Protein AF-A0A6A5WG82-F1 (afdb_monomer)

Sequence (315 aa):
MFSVFLFSATILLANRASGLAIPRNELNVQKPLLPLPLSQTPIIEPAPSQSSAASTSSTPISSKDDRSTFQIVPAPDYTAYLTSTDLEHKSLLRVQLLQEMSKDWLYSTLEGEPVAEITYAEKMCKHHQTAGTIKLGTPFAEIDSLASENKGGEMMFFDTARPGMDMEVAGVEIDGKMEGQTEETRLTARLDLTNPYTVLPTEAFERLLLATHAEEISTGVDSESEHVVDCSRMKMYPQVAVRFDGEKELVLEPKQYVLEVKNTAGWNGMDGKCVLAVKGMEDGHKQGDVVVGWAGLRGRKVVLDWRKGRTGIQA

Organism: NCBI:txid1392246

InterPro domains:
  IPR021109 Aspartic peptidase domain superfamily [G3DSA:2.40.70.10] (128-315)
  IPR021109 Aspartic peptidase domain superfamily [SSF50630] (170-313)
  IPR033121 Peptidase family A1 domain [PF00026] (153-313)

Solvent-accessible surface area (backbone atoms only — not comparable to full-atom values): 19648 Å² total; per-residue (Å²): 136,90,87,84,88,85,83,88,84,81,88,82,90,78,91,77,91,76,89,76,86,78,84,84,76,80,85,81,85,80,77,92,80,79,87,80,81,85,81,81,81,83,84,82,80,86,81,84,89,83,91,84,88,80,89,82,90,84,82,87,82,90,70,95,69,92,70,80,74,79,73,85,70,85,77,86,60,50,28,43,35,40,38,38,45,63,85,77,90,83,67,58,85,62,58,64,61,59,70,69,54,68,81,81,73,80,88,81,81,86,85,90,63,50,79,39,75,49,73,47,72,46,75,80,48,104,87,44,73,24,42,32,40,39,34,32,43,54,52,65,71,58,58,57,43,47,59,69,40,81,87,81,43,52,39,49,72,41,80,13,98,45,46,45,35,71,35,57,34,56,28,36,32,48,76,92,42,75,40,57,55,52,102,86,44,75,32,28,29,30,58,32,85,72,34,62,38,21,32,33,55,49,71,47,32,54,50,48,39,64,70,50,62,44,44,80,39,76,70,81,52,95,82,45,67,46,39,36,38,63,67,91,48,45,90,73,38,57,49,42,30,43,30,29,68,88,89,41,60,49,73,34,47,33,82,42,35,44,44,70,38,70,84,54,89,83,51,88,88,44,60,78,36,18,33,50,32,56,39,53,59,58,101,80,60,71,88,44,58,32,33,43,7,41,21,64,44,54,71,28,50,36,35,31,31,50,66,79,23,20,25,31,39,41,84

Radius of gyration: 30.04 Å; Cα contacts (8 Å, |Δi|>4): 479; chains: 1; bounding box: 81×94×91 Å

Mean predicted aligned error: 16.19 Å

Nearest PDB structures (foldseek):
  1wkr-assembly1_A  TM=7.519E-01  e=3.795E-07  Irpex lacteus
  4za1-assembly1_A  TM=4.189E-01  e=4.529E-02  Streptomyces actuosus
  3bde-assembly1_A  TM=3.983E-01  e=1.198E+00  Mesorhizobium japonicum MAFF 303099
  3fmb-assembly1_B  TM=4.291E-01  e=6.520E+00  Bacteroides fragilis NCTC 9343
  1q53-assembly1_B  TM=2.668E-01  e=4.150E+00  Arabidopsis thaliana

pLDDT: mean 70.53, std 24.07, range [20.0, 97.94]

Secondary structure (DSSP, 8-state):
--------------------PPP--------PPPPPPPPPPPP-PPPP------------------------PPPP--EEEEEEE---SS-GGGTHHHHHTTTTS-----SSS-SEEEEEEEEEETTEEEEEEEEES--HHHHHHHTT--SSS-EEEEE-SSTTS-EEEEEEEETTEEEE--TT--EEEEE-TT-SSEEE-HHHHHHHHHHHTPEEEE-SSTT-EEEEE-GGGGGGSPPEEEEETTTEEEEE-HHHHEEE----TT-TTTTT-EEE-EEE--BTBPTTEEEE-HHHHTT-EEEEETTTTEEEEE-

Structure (mmCIF, N/CA/C/O backbone):
data_AF-A0A6A5WG82-F1
#
_entry.id   AF-A0A6A5WG82-F1
#
loop_
_atom_site.group_PDB
_atom_site.id
_atom_site.type_symbol
_atom_site.label_atom_id
_atom_site.label_alt_id
_atom_site.label_comp_id
_atom_site.label_asym_id
_atom_site.label_entity_id
_atom_site.label_seq_id
_atom_site.pdbx_PDB_ins_code
_atom_site.Cartn_x
_atom_site.Cartn_y
_atom_site.Cartn_z
_atom_site.occupancy
_atom_site.B_iso_or_equiv
_atom_site.auth_seq_id
_atom_site.auth_comp_id
_atom_site.auth_asym_id
_atom_site.auth_atom_id
_atom_site.pdbx_PDB_model_num
ATOM 1 N N . MET A 1 1 ? -6.143 -53.846 -38.542 1.00 40.66 1 MET A N 1
ATOM 2 C CA . MET A 1 1 ? -5.114 -53.739 -39.599 1.00 40.66 1 MET A CA 1
ATOM 3 C C . MET A 1 1 ? -4.395 -52.414 -39.420 1.00 40.66 1 MET A C 1
ATOM 5 O O . MET A 1 1 ? -5.046 -51.430 -39.108 1.00 40.66 1 MET A O 1
ATOM 9 N N . PHE A 1 2 ? -3.068 -52.475 -39.498 1.00 33.62 2 PHE A N 1
ATOM 10 C CA . PHE A 1 2 ? -2.049 -51.476 -39.167 1.00 33.62 2 PHE A CA 1
ATOM 11 C C . PHE A 1 2 ? -2.259 -50.074 -39.763 1.00 33.62 2 PHE A C 1
ATOM 13 O O . PHE A 1 2 ? -2.615 -49.961 -40.929 1.00 33.62 2 PHE A O 1
ATOM 20 N N . SER A 1 3 ? -1.875 -49.031 -39.018 1.00 37.62 3 SER A N 1
ATOM 21 C CA . SER A 1 3 ? -0.702 -48.238 -39.416 1.00 37.62 3 SER A CA 1
ATOM 22 C C . SER A 1 3 ? -0.194 -47.346 -38.283 1.00 37.62 3 SER A C 1
ATOM 24 O O . SER A 1 3 ? -0.923 -46.543 -37.709 1.00 37.62 3 SER A O 1
ATOM 26 N N . VAL A 1 4 ? 1.083 -47.544 -37.976 1.00 38.59 4 VAL A N 1
ATOM 27 C CA . VAL A 1 4 ? 1.919 -46.834 -37.009 1.00 38.59 4 VAL A CA 1
ATOM 28 C C . VAL A 1 4 ? 2.774 -45.863 -37.820 1.00 38.59 4 VAL A C 1
ATOM 30 O O . VAL A 1 4 ? 3.403 -46.296 -38.781 1.00 38.59 4 VAL A O 1
ATOM 33 N N . PHE A 1 5 ? 2.843 -44.588 -37.435 1.00 46.50 5 PHE A N 1
ATOM 34 C CA . PHE A 1 5 ? 3.867 -43.671 -37.942 1.00 46.50 5 PHE A CA 1
ATOM 35 C C . PHE A 1 5 ? 4.820 -43.290 -36.808 1.00 46.50 5 PHE A C 1
ATOM 37 O O . PHE A 1 5 ? 4.516 -42.458 -35.959 1.00 46.50 5 PHE A O 1
ATOM 44 N N . LEU A 1 6 ? 5.977 -43.954 -36.815 1.00 42.03 6 LEU A N 1
ATOM 45 C CA . LEU A 1 6 ? 7.216 -43.515 -36.185 1.00 42.03 6 LEU A CA 1
ATOM 46 C C . LEU A 1 6 ? 7.903 -42.521 -37.128 1.00 42.03 6 LEU A C 1
ATOM 48 O O . LEU A 1 6 ? 8.132 -42.852 -38.289 1.00 42.03 6 LEU A O 1
ATOM 52 N N . PHE A 1 7 ? 8.310 -41.360 -36.619 1.00 40.28 7 PHE A N 1
ATOM 53 C CA . PHE A 1 7 ? 9.391 -40.581 -37.220 1.00 40.28 7 PHE A CA 1
ATOM 54 C C . PHE A 1 7 ? 10.434 -40.264 -36.149 1.00 40.28 7 PHE A C 1
ATOM 56 O O . PHE A 1 7 ? 10.240 -39.409 -35.289 1.00 40.28 7 PHE A O 1
ATOM 63 N N . SER A 1 8 ? 11.543 -40.998 -36.227 1.00 35.12 8 SER A N 1
ATOM 64 C CA . SER A 1 8 ? 12.841 -40.617 -35.680 1.00 35.12 8 SER A CA 1
ATOM 65 C C . SER A 1 8 ? 13.460 -39.541 -36.570 1.00 35.12 8 SER A C 1
ATOM 67 O O . SER A 1 8 ? 13.471 -39.699 -37.791 1.00 35.12 8 SER A O 1
ATOM 69 N N . ALA A 1 9 ? 14.056 -38.507 -35.980 1.00 36.78 9 ALA A N 1
ATOM 70 C CA . ALA A 1 9 ? 15.062 -37.698 -36.660 1.00 36.78 9 ALA A CA 1
ATOM 71 C C . ALA A 1 9 ? 16.180 -37.316 -35.685 1.00 36.78 9 ALA A C 1
ATOM 73 O O . ALA A 1 9 ? 15.959 -36.761 -34.611 1.00 36.78 9 ALA A O 1
ATOM 74 N N . THR A 1 10 ? 17.381 -37.692 -36.100 1.00 42.69 10 THR A N 1
ATOM 75 C CA . THR A 1 10 ? 18.657 -37.651 -35.397 1.00 42.69 10 THR A CA 1
ATOM 76 C C . THR A 1 10 ? 19.362 -36.306 -35.606 1.00 42.69 10 THR A C 1
ATOM 78 O O . THR A 1 10 ? 19.408 -35.798 -36.720 1.00 42.69 10 THR A O 1
ATOM 81 N N . ILE A 1 11 ? 19.916 -35.780 -34.508 1.00 38.84 11 ILE A N 1
ATOM 82 C CA . ILE A 1 11 ? 21.151 -34.988 -34.313 1.00 38.84 11 ILE A CA 1
ATOM 83 C C . ILE A 1 11 ? 21.828 -34.399 -35.571 1.00 38.84 11 ILE A C 1
ATOM 85 O O . ILE A 1 11 ? 22.343 -35.132 -36.414 1.00 38.84 11 ILE A O 1
ATOM 89 N N . LEU A 1 12 ? 22.038 -33.074 -35.560 1.00 38.81 12 LEU A N 1
ATOM 90 C CA . LEU A 1 12 ? 23.206 -32.449 -36.190 1.00 38.81 12 LEU A CA 1
ATOM 91 C C . LEU A 1 12 ? 23.823 -31.393 -35.257 1.00 38.81 12 LEU A C 1
ATOM 93 O O . LEU A 1 12 ? 23.251 -30.336 -35.004 1.00 38.81 12 LEU A O 1
ATOM 97 N N . LEU A 1 13 ? 25.003 -31.729 -34.732 1.00 37.62 13 LEU A N 1
ATOM 98 C CA . LEU A 1 13 ? 25.934 -30.836 -34.047 1.00 37.62 13 LEU A CA 1
ATOM 99 C C . LEU A 1 13 ? 26.618 -29.941 -35.087 1.00 37.62 13 LEU A C 1
ATOM 101 O O . LEU A 1 13 ? 27.234 -30.448 -36.022 1.00 37.62 13 LEU A O 1
ATOM 105 N N . ALA A 1 14 ? 26.580 -28.625 -34.887 1.00 43.41 14 ALA A N 1
ATOM 106 C CA . ALA A 1 14 ? 27.445 -27.687 -35.591 1.00 43.41 14 ALA A CA 1
ATOM 107 C C . ALA A 1 14 ? 28.164 -26.796 -34.572 1.00 43.41 14 ALA A C 1
ATOM 109 O O . ALA A 1 14 ? 27.616 -25.830 -34.048 1.00 43.41 14 ALA A O 1
ATOM 110 N N . ASN A 1 15 ? 29.421 -27.157 -34.309 1.00 36.41 15 ASN A N 1
ATOM 111 C CA . ASN A 1 15 ? 30.423 -26.300 -33.693 1.00 36.41 15 ASN A CA 1
ATOM 112 C C . ASN A 1 15 ? 30.656 -25.069 -34.576 1.00 36.41 15 ASN A C 1
ATOM 114 O O . ASN A 1 15 ? 31.057 -25.206 -35.732 1.00 36.41 15 ASN A O 1
ATOM 118 N N . ARG A 1 16 ? 30.522 -23.868 -34.012 1.00 43.03 16 ARG A N 1
ATOM 119 C CA . ARG A 1 16 ? 31.246 -22.695 -34.508 1.00 43.03 16 ARG A CA 1
ATOM 120 C C . ARG A 1 16 ? 31.805 -21.900 -33.342 1.00 43.03 16 ARG A C 1
ATOM 122 O O . ARG A 1 16 ? 31.110 -21.148 -32.670 1.00 43.03 16 ARG A O 1
ATOM 129 N N . ALA A 1 17 ? 33.098 -22.117 -33.140 1.00 40.25 17 ALA A N 1
ATOM 130 C CA . ALA A 1 17 ? 33.980 -21.234 -32.416 1.00 40.25 17 ALA A CA 1
ATOM 131 C C . ALA A 1 17 ? 34.095 -19.906 -33.176 1.00 40.25 17 ALA A C 1
ATOM 133 O O . ALA A 1 17 ? 34.501 -19.892 -34.336 1.00 40.25 17 ALA A O 1
ATOM 134 N N . SER A 1 18 ? 33.785 -18.810 -32.493 1.00 47.69 18 SER A N 1
ATOM 135 C CA . SER A 1 18 ? 34.289 -17.483 -32.828 1.00 47.69 18 SER A CA 1
ATOM 136 C C . SER A 1 18 ? 34.777 -16.867 -31.531 1.00 47.69 18 SER A C 1
ATOM 138 O O . SER A 1 18 ? 33.990 -16.490 -30.666 1.00 47.69 18 SER A O 1
ATOM 140 N N . GLY A 1 19 ? 36.100 -16.852 -31.384 1.00 40.00 19 GLY A N 1
ATOM 141 C CA . GLY A 1 19 ? 36.776 -16.135 -30.320 1.00 40.00 19 GLY A CA 1
ATOM 142 C C . GLY A 1 19 ? 36.593 -14.635 -30.506 1.00 40.00 19 GLY A C 1
ATOM 143 O O . GLY A 1 19 ? 36.799 -14.104 -31.596 1.00 40.00 19 GLY A O 1
ATOM 144 N N . LEU A 1 20 ? 36.243 -13.961 -29.419 1.00 44.91 20 LEU A N 1
ATOM 145 C CA . LEU A 1 20 ? 36.402 -12.525 -29.277 1.00 44.91 20 LEU A CA 1
ATOM 146 C C . LEU A 1 20 ? 37.160 -12.288 -27.977 1.00 44.91 20 LEU A C 1
ATOM 148 O O . LEU A 1 20 ? 36.769 -12.732 -26.900 1.00 44.91 20 LEU A O 1
ATOM 152 N N . ALA A 1 21 ? 38.332 -11.693 -28.161 1.00 41.94 21 ALA A N 1
ATOM 153 C CA . ALA A 1 21 ? 39.343 -11.454 -27.158 1.00 41.94 21 ALA A CA 1
ATOM 154 C C . ALA A 1 21 ? 38.832 -10.497 -26.076 1.00 41.94 21 ALA A C 1
ATOM 156 O O . ALA A 1 21 ? 38.358 -9.402 -26.370 1.00 41.94 21 ALA A O 1
ATOM 157 N N . ILE A 1 22 ? 38.988 -10.918 -24.824 1.00 44.62 22 ILE A N 1
ATOM 158 C CA . ILE A 1 22 ? 38.825 -10.086 -23.634 1.00 44.62 22 ILE A CA 1
ATOM 159 C C . ILE A 1 22 ? 40.184 -9.420 -23.371 1.00 44.62 22 ILE A C 1
ATOM 161 O O . ILE A 1 22 ? 41.162 -10.143 -23.148 1.00 44.62 22 ILE A O 1
ATOM 165 N N . PRO A 1 23 ? 40.302 -8.081 -23.390 1.00 55.78 23 PRO A N 1
ATOM 166 C CA . PRO A 1 23 ? 41.516 -7.429 -22.926 1.00 55.78 23 PRO A CA 1
ATOM 167 C C . PRO A 1 23 ? 41.650 -7.609 -21.407 1.00 55.78 23 PRO A C 1
ATOM 169 O O . PRO A 1 23 ? 40.822 -7.153 -20.621 1.00 55.78 23 PRO A O 1
ATOM 172 N N . ARG A 1 24 ? 42.721 -8.309 -21.014 1.00 39.91 24 ARG A N 1
ATOM 173 C CA . ARG A 1 24 ? 43.259 -8.356 -19.652 1.00 39.91 24 ARG A CA 1
ATOM 174 C C . ARG A 1 24 ? 43.679 -6.943 -19.247 1.00 39.91 24 ARG A C 1
ATOM 176 O O . ARG A 1 24 ? 44.671 -6.453 -19.773 1.00 39.91 24 ARG A O 1
ATOM 183 N N . ASN A 1 25 ? 42.971 -6.333 -18.300 1.00 42.25 25 ASN A N 1
ATOM 184 C CA . ASN A 1 25 ? 43.545 -5.260 -17.497 1.00 42.25 25 ASN A CA 1
ATOM 185 C C . ASN A 1 25 ? 44.136 -5.861 -16.225 1.00 42.25 25 ASN A C 1
ATOM 187 O O . ASN A 1 25 ? 43.519 -6.679 -15.542 1.00 42.25 25 ASN A O 1
ATOM 191 N N . GLU A 1 26 ? 45.390 -5.497 -16.000 1.00 44.88 26 GLU A N 1
ATOM 192 C CA . GLU A 1 26 ? 46.275 -6.020 -14.978 1.00 44.88 26 GLU A CA 1
ATOM 193 C C . GLU A 1 26 ? 45.760 -5.718 -13.568 1.00 44.88 26 GLU A C 1
ATOM 195 O O . GLU A 1 26 ? 45.415 -4.586 -13.229 1.00 44.88 26 GLU A O 1
ATOM 200 N N . LEU A 1 27 ? 45.768 -6.758 -12.730 1.00 39.41 27 LEU A N 1
ATOM 201 C CA . LEU A 1 27 ? 45.741 -6.622 -11.283 1.00 39.41 27 LEU A CA 1
ATOM 202 C C . LEU A 1 27 ? 46.997 -5.867 -10.842 1.00 39.41 27 LEU A C 1
ATOM 204 O O . LEU A 1 27 ? 48.099 -6.414 -10.896 1.00 39.41 27 LEU A O 1
ATOM 208 N N . ASN A 1 28 ? 46.822 -4.653 -10.329 1.00 43.88 28 ASN A N 1
ATOM 209 C CA . ASN A 1 28 ? 47.856 -3.998 -9.546 1.00 43.88 28 ASN A CA 1
ATOM 210 C C . ASN A 1 28 ? 47.650 -4.360 -8.070 1.00 43.88 28 ASN A C 1
ATOM 212 O O . ASN A 1 28 ? 46.791 -3.820 -7.376 1.00 43.88 28 ASN A O 1
ATOM 216 N N . VAL A 1 29 ? 48.420 -5.348 -7.619 1.00 42.56 29 VAL A N 1
ATO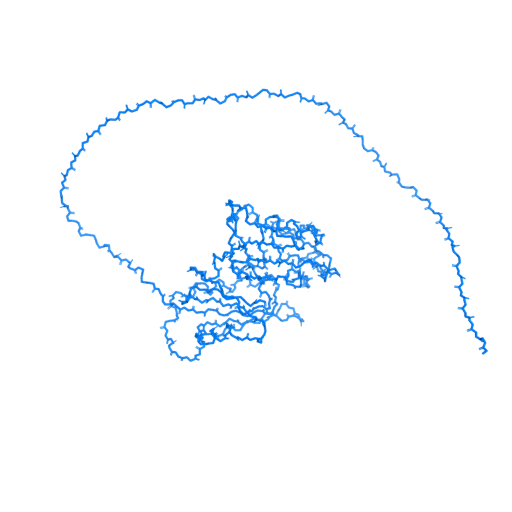M 217 C CA . VAL A 1 29 ? 48.515 -5.778 -6.224 1.00 42.56 29 VAL A CA 1
ATOM 218 C C . VAL A 1 29 ? 49.360 -4.749 -5.470 1.00 42.56 29 VAL A C 1
ATOM 220 O O . VAL A 1 29 ? 50.589 -4.796 -5.513 1.00 42.56 29 VAL A O 1
ATOM 223 N N . GLN A 1 30 ? 48.719 -3.826 -4.750 1.00 48.34 30 GLN A N 1
ATOM 224 C CA . GLN A 1 30 ? 49.386 -3.004 -3.737 1.00 48.34 30 GLN A CA 1
ATOM 225 C C . GLN A 1 30 ? 49.068 -3.512 -2.326 1.00 48.34 30 GLN A C 1
ATOM 227 O O . GLN A 1 30 ? 48.000 -3.298 -1.771 1.00 48.34 30 GLN A O 1
ATOM 232 N N . LYS A 1 31 ? 50.059 -4.246 -1.811 1.00 51.56 31 LYS A N 1
ATOM 233 C CA . LYS A 1 31 ? 50.616 -4.295 -0.448 1.00 51.56 31 LYS A CA 1
ATOM 234 C C . LYS A 1 31 ? 49.702 -3.913 0.747 1.00 51.56 31 LYS A C 1
ATOM 236 O O . LYS A 1 31 ? 49.267 -2.769 0.836 1.00 51.56 31 LYS A O 1
ATOM 241 N N . PRO A 1 32 ? 49.552 -4.799 1.754 1.00 46.09 32 PRO A N 1
ATOM 242 C CA . PRO A 1 32 ? 48.857 -4.478 2.998 1.00 46.09 32 PRO A CA 1
ATOM 243 C C . PRO A 1 32 ? 49.692 -3.517 3.859 1.00 46.09 32 PRO A C 1
ATOM 245 O O . PRO A 1 32 ? 50.848 -3.802 4.186 1.00 46.09 32 PRO A O 1
ATOM 248 N N . LEU A 1 33 ? 49.102 -2.379 4.229 1.00 56.00 33 LEU A N 1
ATOM 249 C CA . LEU A 1 33 ? 49.610 -1.507 5.285 1.00 56.00 33 LEU A CA 1
ATOM 250 C C . LEU A 1 33 ? 49.021 -1.948 6.630 1.00 56.00 33 LEU A C 1
ATOM 252 O O . LEU A 1 33 ? 47.823 -2.179 6.767 1.00 56.00 33 LEU A O 1
ATOM 256 N N . LEU A 1 34 ? 49.928 -2.102 7.590 1.00 58.12 34 LEU A N 1
ATOM 257 C CA . LEU A 1 34 ? 49.710 -2.469 8.986 1.00 58.12 34 LEU A CA 1
ATOM 258 C C . LEU A 1 34 ? 48.795 -1.473 9.729 1.00 58.12 34 LEU A C 1
ATOM 260 O O . LEU A 1 34 ? 48.721 -0.305 9.340 1.00 58.12 34 LEU A O 1
ATOM 264 N N . PRO A 1 35 ? 48.143 -1.910 10.823 1.00 57.47 35 PRO A N 1
ATOM 265 C CA . PRO A 1 35 ? 47.221 -1.083 11.592 1.00 57.47 35 PRO A CA 1
ATOM 266 C C . PRO A 1 35 ? 47.956 0.031 12.349 1.00 57.47 35 PRO A C 1
ATOM 268 O O . PRO A 1 35 ? 48.946 -0.211 13.041 1.00 57.47 35 PRO A O 1
ATOM 271 N N . LEU A 1 36 ? 47.438 1.256 12.232 1.00 50.88 36 LEU A N 1
ATOM 272 C CA . LEU A 1 36 ? 47.822 2.384 13.077 1.00 50.88 36 LEU A CA 1
ATOM 273 C C . LEU A 1 36 ? 47.149 2.270 14.460 1.00 50.88 36 LEU A C 1
ATOM 275 O O . LEU A 1 36 ? 46.019 1.787 14.553 1.00 50.88 36 LEU A O 1
ATOM 279 N N . PRO A 1 37 ? 47.834 2.695 15.535 1.00 55.41 37 PRO A N 1
ATOM 280 C CA . PRO A 1 37 ? 47.376 2.519 16.906 1.00 55.41 37 PRO A CA 1
ATOM 281 C C . PRO A 1 37 ? 46.223 3.458 17.280 1.00 55.41 37 PRO A C 1
ATOM 283 O O . PRO A 1 37 ? 46.171 4.620 16.878 1.00 55.41 37 PRO A O 1
ATOM 286 N N . LEU A 1 38 ? 45.332 2.919 18.114 1.00 43.16 38 LEU A N 1
ATOM 287 C CA . LEU A 1 38 ? 44.232 3.592 18.800 1.00 43.16 38 LEU A CA 1
ATOM 288 C C . LEU A 1 38 ? 44.732 4.831 19.560 1.00 43.16 38 LEU A C 1
ATOM 290 O O . LEU A 1 38 ? 45.521 4.716 20.499 1.00 43.16 38 LEU A O 1
ATOM 294 N N . SER A 1 39 ? 44.240 6.007 19.167 1.00 49.69 39 SER A N 1
ATOM 295 C CA . SER A 1 39 ? 44.369 7.229 19.961 1.00 49.69 39 SER A CA 1
ATOM 296 C C . SER A 1 39 ? 43.362 7.185 21.107 1.00 49.69 39 SER A C 1
ATOM 298 O O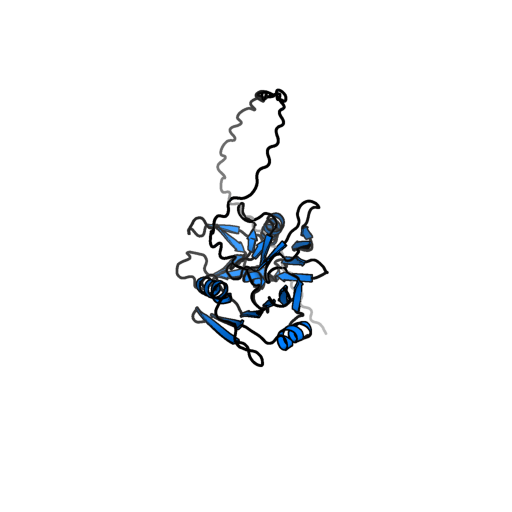 . SER A 1 39 ? 42.165 6.985 20.901 1.00 49.69 39 SER A O 1
ATOM 300 N N . GLN A 1 40 ? 43.882 7.330 22.318 1.00 53.09 40 GLN A N 1
ATOM 301 C CA . GLN A 1 40 ? 43.159 7.269 23.578 1.00 53.09 40 GLN A CA 1
ATOM 302 C C . GLN A 1 40 ? 42.304 8.529 23.769 1.00 53.09 40 GLN A C 1
ATOM 304 O O . GLN A 1 40 ? 42.794 9.653 23.674 1.00 53.09 40 GLN A O 1
ATOM 309 N N . THR A 1 41 ? 41.025 8.336 24.082 1.00 52.16 41 THR A N 1
ATOM 310 C CA . THR A 1 41 ? 40.135 9.361 24.642 1.00 52.16 41 THR A CA 1
ATOM 311 C C . THR A 1 41 ? 40.610 9.773 26.038 1.00 52.16 41 THR A C 1
ATOM 313 O O . THR A 1 41 ? 40.791 8.892 26.883 1.00 52.16 41 THR A O 1
ATOM 316 N N . PRO A 1 42 ? 40.759 11.074 26.343 1.00 53.78 42 PRO A N 1
ATOM 317 C CA . PRO A 1 42 ? 40.925 11.509 27.718 1.00 53.78 42 PRO A CA 1
ATOM 318 C C . PRO A 1 42 ? 39.599 11.389 28.478 1.00 53.78 42 PRO A C 1
ATOM 320 O O . PRO A 1 42 ? 38.573 11.957 28.106 1.00 53.78 42 PRO A O 1
ATOM 323 N N . ILE A 1 43 ? 39.672 10.625 29.562 1.00 45.34 43 ILE A N 1
ATOM 324 C CA . ILE A 1 43 ? 38.695 10.525 30.641 1.00 45.34 43 ILE A CA 1
ATOM 325 C C . ILE A 1 43 ? 38.624 11.897 31.324 1.00 45.34 43 ILE A C 1
ATOM 327 O O . ILE A 1 43 ? 39.619 12.359 31.878 1.00 45.34 43 ILE A O 1
ATOM 331 N N . ILE A 1 44 ? 37.462 12.551 31.278 1.00 55.31 44 ILE A N 1
ATOM 332 C CA . ILE A 1 44 ? 37.154 13.693 32.145 1.00 55.31 44 ILE A CA 1
ATOM 333 C C . ILE A 1 44 ? 36.363 13.146 33.329 1.00 55.31 44 ILE A C 1
ATOM 335 O O . ILE A 1 44 ? 35.211 12.733 33.206 1.00 55.31 44 ILE A O 1
ATOM 339 N N . GLU A 1 45 ? 37.039 13.109 34.468 1.00 44.84 45 GLU A N 1
ATOM 340 C CA . GLU A 1 45 ? 36.499 12.800 35.785 1.00 44.84 45 GLU A CA 1
ATOM 341 C C . GLU A 1 45 ? 35.709 14.017 36.318 1.00 44.84 45 GLU A C 1
ATOM 343 O O . GLU A 1 45 ? 36.168 15.155 36.167 1.00 44.84 45 GLU A O 1
ATOM 348 N N . PRO A 1 46 ? 34.521 13.833 36.922 1.00 52.56 46 PRO A N 1
ATOM 349 C CA . PRO A 1 46 ? 33.741 14.934 37.476 1.00 52.56 46 PRO A CA 1
ATOM 350 C C . PRO A 1 46 ? 34.223 15.304 38.887 1.00 52.56 46 PRO A C 1
ATOM 352 O O . PRO A 1 46 ? 34.320 14.456 39.772 1.00 52.56 46 PRO A O 1
ATOM 355 N N . ALA A 1 47 ? 34.472 16.595 39.115 1.00 47.38 47 ALA A N 1
ATOM 356 C CA . ALA A 1 47 ? 34.740 17.149 40.443 1.00 47.38 47 ALA A CA 1
ATOM 357 C C . ALA A 1 47 ? 33.433 17.501 41.201 1.00 47.38 47 ALA A C 1
ATOM 359 O O . ALA A 1 47 ? 32.391 17.704 40.571 1.00 47.38 47 ALA A O 1
ATOM 360 N N . PRO A 1 48 ? 33.465 17.569 42.549 1.00 51.41 48 PRO A N 1
ATOM 361 C CA . PRO A 1 48 ? 32.297 17.330 43.392 1.00 51.41 48 PRO A CA 1
ATOM 362 C C . PRO A 1 48 ? 31.558 18.590 43.890 1.00 51.41 48 PRO A C 1
ATOM 364 O O . PRO A 1 48 ? 32.135 19.654 44.094 1.00 51.41 48 PRO A O 1
ATOM 367 N N . SER A 1 49 ? 30.260 18.381 44.138 1.00 43.88 49 SER A N 1
ATOM 368 C CA . SER A 1 49 ? 29.346 18.971 45.138 1.00 43.88 49 SER A CA 1
ATOM 369 C C . SER A 1 49 ? 29.710 20.270 45.885 1.00 43.88 49 SER A C 1
ATOM 371 O O . SER A 1 49 ? 30.623 20.262 46.707 1.00 43.88 49 SER A O 1
ATOM 373 N N . GLN A 1 50 ? 28.821 21.275 45.803 1.00 42.62 50 GLN A N 1
ATOM 374 C CA . GLN A 1 50 ? 28.393 22.158 46.914 1.00 42.62 50 GLN A CA 1
ATOM 375 C C . GLN A 1 50 ? 26.910 22.537 46.670 1.00 42.62 50 GLN A C 1
ATOM 377 O O . GLN A 1 50 ? 26.576 23.030 45.602 1.00 42.62 50 GLN A O 1
ATOM 382 N N . SER A 1 51 ? 25.931 22.100 47.474 1.00 40.16 51 SER A N 1
ATOM 383 C CA . SER A 1 51 ? 25.516 22.648 48.779 1.00 40.16 51 SER A CA 1
ATOM 384 C C . SER A 1 51 ? 25.125 24.133 48.744 1.00 40.16 51 SER A C 1
ATOM 386 O O . SER A 1 51 ? 25.989 24.999 48.839 1.00 40.16 51 SER A O 1
ATOM 388 N N . SER A 1 52 ? 23.823 24.435 48.756 1.00 41.38 52 SER A N 1
ATOM 389 C CA . SER A 1 52 ? 23.227 25.330 49.766 1.00 41.38 52 SER A CA 1
ATOM 390 C C . SER A 1 52 ? 21.705 25.409 49.631 1.00 41.38 52 SER A C 1
ATOM 392 O O . SER A 1 52 ? 21.138 25.546 48.551 1.00 41.38 52 SER A O 1
ATOM 394 N N . ALA A 1 53 ? 21.057 25.286 50.784 1.00 40.19 53 ALA A N 1
ATOM 395 C CA . ALA A 1 53 ? 19.653 25.559 51.014 1.00 40.19 53 ALA A CA 1
ATOM 396 C C . ALA A 1 53 ? 19.390 27.072 51.051 1.00 40.19 53 ALA A C 1
ATOM 398 O O . ALA A 1 53 ? 20.227 27.809 51.563 1.00 40.19 53 ALA A O 1
ATOM 399 N N . ALA A 1 54 ? 18.201 27.507 50.628 1.00 40.19 54 ALA A N 1
ATOM 400 C CA . ALA A 1 54 ? 17.397 28.486 51.365 1.00 40.19 54 ALA A CA 1
ATOM 401 C C . ALA A 1 54 ? 16.020 28.670 50.712 1.00 40.19 54 ALA A C 1
ATOM 403 O O . ALA A 1 54 ? 15.868 29.152 49.595 1.00 40.19 54 ALA A O 1
ATOM 404 N N . SER A 1 55 ? 15.015 28.303 51.491 1.00 39.91 55 SER A N 1
ATOM 405 C CA . SER A 1 55 ? 13.630 28.750 51.458 1.00 39.91 55 SER A CA 1
ATOM 406 C C . SER A 1 55 ? 13.477 30.274 51.401 1.00 39.91 55 SER A C 1
ATOM 408 O O . SER A 1 55 ? 14.116 30.971 52.183 1.00 39.91 55 SER A O 1
ATOM 410 N N . THR A 1 56 ? 12.516 30.777 50.625 1.00 35.91 56 THR A N 1
ATOM 411 C CA . THR A 1 56 ? 11.685 31.922 51.039 1.00 35.91 56 THR A CA 1
ATOM 412 C C . THR A 1 56 ? 10.304 31.836 50.398 1.00 35.91 56 THR A C 1
ATOM 414 O O . THR A 1 56 ? 10.147 31.741 49.185 1.00 35.91 56 THR A O 1
ATOM 417 N N . SER A 1 57 ? 9.300 31.849 51.266 1.00 36.53 57 SER A N 1
ATOM 418 C CA . SER A 1 57 ? 7.906 32.117 50.963 1.00 36.53 57 SER A CA 1
ATOM 419 C C . SER A 1 57 ? 7.695 33.623 50.792 1.00 36.53 57 SER A C 1
ATOM 421 O O . SER A 1 57 ? 8.249 34.421 51.544 1.00 36.53 57 SER A O 1
ATOM 423 N N . SER A 1 58 ? 6.853 34.028 49.843 1.00 37.50 58 SER A N 1
ATOM 424 C CA . SER A 1 58 ? 5.918 35.145 50.030 1.00 37.50 58 SER A CA 1
ATOM 425 C C . SER A 1 58 ? 4.870 35.170 48.915 1.00 37.50 58 SER A C 1
ATOM 427 O O . SER A 1 58 ? 5.082 34.702 47.800 1.00 37.50 58 SER A O 1
ATOM 429 N N . THR A 1 59 ? 3.694 35.620 49.325 1.00 36.88 59 THR A N 1
ATOM 430 C CA . THR A 1 59 ? 2.358 35.453 48.750 1.00 36.88 59 THR A CA 1
ATOM 431 C C . THR A 1 59 ? 2.007 36.579 47.746 1.00 36.88 59 THR A C 1
ATOM 433 O O . THR A 1 59 ? 2.866 37.395 47.424 1.00 36.88 59 THR A O 1
ATOM 436 N N . PRO A 1 60 ? 0.790 36.604 47.161 1.00 38.44 60 PRO A N 1
ATOM 437 C CA . PRO A 1 60 ? 0.576 36.766 45.731 1.00 38.44 60 PRO A CA 1
ATOM 438 C C . PRO A 1 60 ? 0.452 38.232 45.289 1.00 38.44 60 PRO A C 1
ATOM 440 O O . PRO A 1 60 ? -0.195 39.049 45.945 1.00 38.44 60 PRO A O 1
ATOM 443 N N . ILE A 1 61 ? 0.974 38.540 44.103 1.00 33.97 61 ILE A N 1
ATOM 444 C CA . ILE A 1 61 ? 0.614 39.759 43.379 1.00 33.97 61 ILE A CA 1
ATOM 445 C C . ILE A 1 61 ? -0.440 39.386 42.342 1.00 33.97 61 ILE A C 1
ATOM 447 O O . ILE A 1 61 ? -0.196 38.642 41.398 1.00 33.97 61 ILE A O 1
ATOM 451 N N . SER A 1 62 ? -1.633 39.923 42.578 1.00 41.81 62 SER A N 1
ATOM 452 C CA . SER A 1 62 ? -2.725 40.057 41.625 1.00 41.81 62 SER A CA 1
ATOM 453 C C . SER A 1 62 ? -2.245 40.834 40.395 1.00 41.81 62 SER A C 1
ATOM 455 O O . SER A 1 62 ? -2.166 42.062 40.443 1.00 41.81 62 SER A O 1
ATOM 457 N N . SER A 1 63 ? -2.002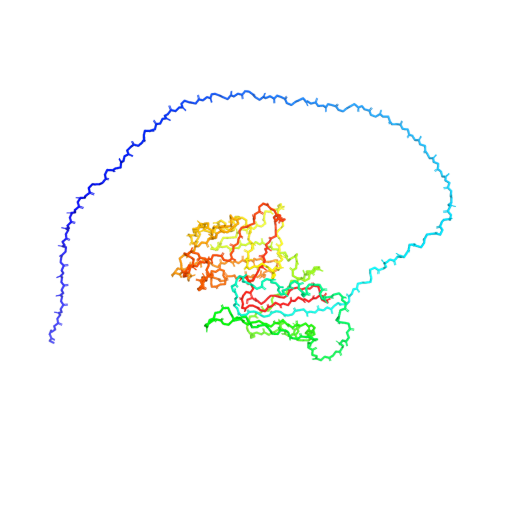 40.141 39.284 1.00 33.81 63 SER A N 1
ATOM 458 C CA . SER A 1 63 ? -2.078 40.734 37.950 1.00 33.81 63 SER A CA 1
ATOM 459 C C . SER A 1 63 ? -3.277 40.137 37.218 1.00 33.81 63 SER A C 1
ATOM 461 O O . SER A 1 63 ? -3.389 38.930 37.009 1.00 33.81 63 SER A O 1
ATOM 463 N N . LYS A 1 64 ? -4.221 41.018 36.881 1.00 37.69 64 LYS A N 1
ATOM 464 C CA . LYS A 1 64 ? -5.205 40.786 35.832 1.00 37.69 64 LYS A CA 1
ATOM 465 C C . LYS A 1 64 ? -4.425 40.604 34.536 1.00 37.69 64 LYS A C 1
ATOM 467 O O . LYS A 1 64 ? -3.975 41.593 33.975 1.00 37.69 64 LYS A O 1
ATOM 472 N N . ASP A 1 65 ? -4.282 39.365 34.101 1.00 30.45 65 ASP A N 1
ATOM 473 C CA . ASP A 1 65 ? -3.991 39.052 32.713 1.00 30.45 65 ASP A CA 1
ATOM 474 C C . ASP A 1 65 ? -5.078 38.102 32.229 1.00 30.45 65 ASP A C 1
ATOM 476 O O . ASP A 1 65 ? -5.236 36.988 32.737 1.00 30.45 65 ASP A O 1
ATOM 480 N N . ASP A 1 66 ? -5.848 38.596 31.262 1.00 34.44 66 ASP A N 1
ATOM 481 C CA . ASP A 1 66 ? -6.787 37.852 30.436 1.00 34.44 66 ASP A CA 1
ATOM 482 C C . ASP A 1 66 ? -6.035 36.737 29.695 1.00 34.44 66 ASP A C 1
ATOM 484 O O . ASP A 1 66 ? -5.667 36.849 28.528 1.00 34.44 66 ASP A O 1
ATOM 488 N N . ARG A 1 67 ? -5.796 35.618 30.381 1.00 25.12 67 ARG A N 1
ATOM 489 C CA . ARG A 1 67 ? -5.558 34.335 29.726 1.00 25.12 67 ARG A CA 1
ATOM 490 C C . ARG A 1 67 ? -6.914 33.754 29.376 1.00 25.12 67 ARG A C 1
ATOM 492 O O . ARG A 1 67 ? -7.510 33.014 30.158 1.00 25.12 67 ARG A O 1
ATOM 499 N N . SER A 1 68 ? -7.368 34.083 28.171 1.00 25.02 68 SER A N 1
ATOM 500 C CA . SER A 1 68 ? -8.301 33.260 27.412 1.00 25.02 68 SER A CA 1
ATOM 501 C C . SER A 1 68 ? -7.808 31.816 27.462 1.00 25.02 68 SER A C 1
ATOM 503 O O . SER A 1 68 ? -6.863 31.401 26.792 1.00 25.02 68 SER A O 1
ATOM 505 N N . THR A 1 69 ? -8.418 31.049 28.356 1.00 21.73 69 THR A N 1
ATOM 506 C CA . THR A 1 69 ? -8.235 29.611 28.425 1.00 21.73 69 THR A CA 1
ATOM 507 C C . THR A 1 69 ? -8.972 29.079 27.207 1.00 21.73 69 THR A C 1
ATOM 509 O O . THR A 1 69 ? -10.195 28.970 27.216 1.00 21.73 69 THR A O 1
ATOM 512 N N . PHE A 1 70 ? -8.249 28.824 26.117 1.00 20.00 70 PHE A N 1
ATOM 513 C CA . PHE A 1 70 ? -8.780 28.000 25.042 1.00 20.00 70 PHE A CA 1
ATOM 514 C C . PHE A 1 70 ? -8.972 26.604 25.628 1.00 20.00 70 PHE A C 1
ATOM 516 O O . PHE A 1 70 ? -8.034 25.816 25.735 1.00 20.00 70 PHE A O 1
ATOM 523 N N . GLN A 1 71 ? -10.194 26.317 26.070 1.00 20.50 71 GLN A N 1
ATOM 524 C CA . GLN A 1 71 ? -10.636 24.941 26.169 1.00 20.50 71 GLN A CA 1
ATOM 525 C C . GLN A 1 71 ? -10.626 24.391 24.745 1.00 20.50 71 GLN A C 1
ATOM 527 O O . GLN A 1 71 ? -11.415 24.813 23.901 1.00 20.50 71 GLN A O 1
ATOM 532 N N . ILE A 1 72 ? -9.709 23.464 24.470 1.00 22.27 72 ILE A N 1
ATOM 533 C CA . ILE A 1 72 ? -9.872 22.544 23.351 1.00 22.27 72 ILE A CA 1
ATOM 534 C C . ILE A 1 72 ? -11.051 21.661 23.748 1.00 22.27 72 ILE A C 1
ATOM 536 O O . ILE A 1 72 ? -10.907 20.707 24.510 1.00 22.27 72 ILE A O 1
ATOM 540 N N . VAL A 1 73 ? -12.240 22.052 23.305 1.00 22.22 73 VAL A N 1
ATOM 541 C CA . VAL A 1 73 ? -13.412 21.186 23.332 1.00 22.22 73 VAL A CA 1
ATOM 542 C C . VAL A 1 73 ? -13.191 20.153 22.220 1.00 22.22 73 VAL A C 1
ATOM 544 O O . VAL A 1 73 ? -12.942 20.562 21.084 1.00 22.22 73 VAL A O 1
ATOM 547 N N . PRO A 1 74 ? -13.198 18.839 22.505 1.00 24.66 74 PRO A N 1
ATOM 548 C CA . PRO A 1 74 ? -13.073 17.830 21.460 1.00 24.66 74 PRO A CA 1
ATOM 549 C C . PRO A 1 74 ? -14.242 17.966 20.472 1.00 24.66 74 PRO A C 1
ATOM 551 O O . PRO A 1 74 ? -15.404 18.020 20.872 1.00 24.66 74 PRO A O 1
ATOM 554 N N . ALA A 1 75 ? -13.908 18.086 19.187 1.00 26.12 75 ALA A N 1
ATOM 555 C CA . ALA A 1 75 ? -14.860 18.182 18.083 1.00 26.12 75 ALA A CA 1
ATOM 556 C C . ALA A 1 75 ? -15.568 16.827 17.845 1.00 26.12 75 ALA A C 1
ATOM 558 O O . ALA A 1 75 ? -14.940 15.789 18.056 1.00 26.12 75 ALA A O 1
ATOM 559 N N . PRO A 1 76 ? -16.834 16.805 17.390 1.00 33.38 76 PRO A N 1
ATOM 560 C CA . PRO A 1 76 ? -17.563 15.576 17.106 1.00 33.38 76 PRO A CA 1
ATOM 561 C C . PRO A 1 76 ? -17.085 14.937 15.791 1.00 33.38 76 PRO A C 1
ATOM 563 O O . PRO A 1 76 ? -17.067 15.580 14.754 1.00 33.38 76 PRO A O 1
ATOM 566 N N . ASP A 1 77 ? -16.653 13.680 15.867 1.00 39.03 77 ASP A N 1
ATOM 567 C CA . ASP A 1 77 ? -17.211 12.495 15.199 1.00 39.03 77 ASP A CA 1
ATOM 568 C C . ASP A 1 77 ? -17.668 12.585 13.727 1.00 39.03 77 ASP A C 1
ATOM 570 O O . ASP A 1 77 ? -18.851 12.771 13.442 1.00 39.03 77 ASP A O 1
ATOM 574 N N . TYR A 1 78 ? -16.769 12.273 12.783 1.00 38.41 78 TYR A N 1
ATOM 575 C CA . TYR A 1 78 ? -17.125 12.039 11.372 1.00 38.41 78 TYR A CA 1
ATOM 576 C C . TYR A 1 78 ? -16.554 10.733 10.821 1.00 38.41 78 TYR A C 1
ATOM 578 O O . TYR A 1 78 ? -15.674 10.109 11.411 1.00 38.41 78 TYR A O 1
ATOM 586 N N . THR A 1 79 ? -17.059 10.300 9.666 1.00 40.88 79 THR A N 1
ATOM 587 C CA . THR A 1 79 ? -16.491 9.168 8.935 1.00 40.88 79 THR A CA 1
ATOM 588 C C . THR A 1 79 ? -16.263 9.527 7.475 1.00 40.88 79 THR A C 1
ATOM 590 O O . THR A 1 79 ? -17.160 10.065 6.822 1.00 40.88 79 THR A O 1
ATOM 593 N N . ALA A 1 80 ? -15.064 9.234 6.971 1.00 43.00 80 ALA A N 1
ATOM 594 C CA . ALA A 1 80 ? -14.751 9.294 5.550 1.00 43.00 80 ALA A CA 1
ATOM 595 C C . ALA A 1 80 ? -14.690 7.875 4.976 1.00 43.00 80 ALA A C 1
ATOM 597 O O . ALA A 1 80 ? -14.069 6.981 5.549 1.00 43.00 80 ALA A O 1
ATOM 598 N N . TYR A 1 81 ? -15.336 7.686 3.836 1.00 40.28 81 TYR A N 1
ATOM 599 C CA . TYR A 1 81 ? -15.334 6.456 3.061 1.00 40.28 81 TYR A CA 1
ATOM 600 C C . TYR A 1 81 ? -14.596 6.710 1.758 1.00 40.28 81 TYR A C 1
ATOM 602 O O . TYR A 1 81 ? -14.933 7.658 1.053 1.00 40.28 81 TYR A O 1
ATOM 610 N N . LEU A 1 82 ? -13.627 5.868 1.416 1.00 48.72 82 LEU A N 1
ATOM 611 C CA . LEU A 1 82 ? -12.935 5.926 0.135 1.00 48.72 82 LEU A CA 1
ATOM 612 C C . LEU A 1 82 ? -13.088 4.605 -0.607 1.00 48.72 82 LEU A C 1
ATOM 614 O O . LEU A 1 82 ? -12.815 3.530 -0.077 1.00 48.72 82 LEU A O 1
ATOM 618 N N . THR A 1 83 ? -13.475 4.711 -1.872 1.00 42.69 83 THR A N 1
ATOM 619 C CA . THR A 1 83 ? -13.346 3.647 -2.869 1.00 42.69 83 THR A CA 1
ATOM 620 C C . THR A 1 83 ? -12.547 4.195 -4.031 1.00 42.69 83 THR A C 1
ATOM 622 O O . THR A 1 83 ? -12.835 5.289 -4.510 1.00 42.69 83 THR A O 1
ATOM 625 N N . SER A 1 84 ? -11.535 3.465 -4.485 1.00 41.72 84 SER A N 1
ATOM 626 C CA . SER A 1 84 ? -10.777 3.850 -5.674 1.00 41.72 84 SER A CA 1
ATOM 627 C C . SER A 1 84 ? -10.548 2.650 -6.567 1.00 41.72 84 SER A C 1
ATOM 629 O O . SER A 1 84 ? -10.087 1.595 -6.119 1.00 41.72 84 SER A O 1
ATOM 631 N N . THR A 1 85 ? -10.877 2.828 -7.842 1.00 44.06 85 THR A N 1
ATOM 632 C CA . THR A 1 85 ? -10.606 1.861 -8.896 1.00 44.06 85 THR A CA 1
ATOM 633 C C . THR A 1 85 ? -9.532 2.431 -9.814 1.00 44.06 85 THR A C 1
ATOM 635 O O . THR A 1 85 ? -9.825 3.192 -10.734 1.00 44.06 85 THR A O 1
ATOM 638 N N . ASP A 1 86 ? -8.293 2.015 -9.525 1.00 44.78 86 ASP A N 1
ATOM 639 C CA . ASP A 1 86 ? -7.090 2.198 -10.350 1.00 44.78 86 ASP A CA 1
ATOM 640 C C . ASP A 1 86 ? -6.574 3.660 -10.399 1.00 44.78 86 ASP A C 1
ATOM 642 O O . ASP A 1 86 ? -7.364 4.582 -10.283 1.00 44.78 86 ASP A O 1
ATOM 646 N N . LEU A 1 87 ? -5.256 3.909 -10.447 1.00 41.97 87 LEU A N 1
ATOM 647 C CA . LEU A 1 87 ? -4.664 5.271 -10.511 1.00 41.97 87 LEU A CA 1
ATOM 648 C C . LEU A 1 87 ? -3.139 5.256 -10.688 1.00 41.97 87 LEU A C 1
ATOM 650 O O . LEU A 1 87 ? -2.437 4.643 -9.884 1.00 41.97 87 LEU A O 1
ATOM 654 N N . GLU A 1 88 ? -2.628 5.966 -11.697 1.00 48.62 88 GLU A N 1
ATOM 655 C CA . GLU A 1 88 ? -1.199 6.272 -11.857 1.00 48.62 88 GLU A CA 1
ATOM 656 C C . GLU A 1 88 ? -0.879 7.698 -11.378 1.00 48.62 88 GLU A C 1
ATOM 658 O O . GLU A 1 88 ? -1.608 8.636 -11.674 1.00 48.62 88 GLU A O 1
ATOM 663 N N . HIS A 1 89 ? 0.229 7.820 -10.645 1.00 44.00 89 HIS A N 1
ATOM 664 C CA . HIS A 1 89 ? 1.035 8.961 -10.167 1.00 44.00 89 HIS A CA 1
ATOM 665 C C . HIS A 1 89 ? 0.572 10.442 -10.162 1.00 44.00 89 HIS A C 1
ATOM 667 O O . HIS A 1 89 ? 1.086 11.201 -9.346 1.00 44.00 89 HIS A O 1
ATOM 673 N N . LYS A 1 90 ? -0.329 10.934 -11.022 1.00 38.22 90 LYS A N 1
ATOM 674 C CA . LYS A 1 90 ? -0.487 12.391 -11.262 1.00 38.22 90 LYS A CA 1
ATOM 675 C C . LYS A 1 90 ? -1.514 13.142 -10.394 1.00 38.22 90 LYS A C 1
ATOM 677 O O . LYS A 1 90 ? -1.692 14.343 -10.580 1.00 38.22 90 LYS A O 1
ATOM 682 N N . SER A 1 91 ? -2.132 12.501 -9.406 1.00 43.94 91 SER A N 1
ATOM 683 C CA . SER A 1 91 ? -3.389 13.002 -8.802 1.00 43.94 91 SER A CA 1
ATOM 684 C C . SER A 1 91 ? -3.283 13.582 -7.393 1.00 43.94 91 SER A C 1
ATOM 686 O O . SER A 1 91 ? -4.298 13.889 -6.762 1.00 43.94 91 SER A O 1
ATOM 688 N N . LEU A 1 92 ? -2.066 13.748 -6.879 1.00 44.06 92 LEU A N 1
ATOM 689 C CA . LEU A 1 92 ? -1.803 14.064 -5.470 1.00 44.06 92 LEU A CA 1
ATOM 690 C C . LEU A 1 92 ? -2.394 15.400 -4.988 1.00 44.06 92 LEU A C 1
ATOM 692 O O . LEU A 1 92 ? -2.653 15.571 -3.799 1.00 44.06 92 LEU A O 1
ATOM 696 N N . LEU A 1 93 ? -2.712 16.318 -5.904 1.00 37.59 93 LEU A N 1
ATOM 697 C CA . LEU A 1 93 ? -3.111 17.685 -5.565 1.00 37.59 93 LEU A CA 1
ATOM 698 C C . LEU A 1 93 ? -4.505 17.843 -4.921 1.00 37.59 93 LEU A C 1
ATOM 700 O O . LEU A 1 93 ? -4.818 18.932 -4.450 1.00 37.59 93 LEU A O 1
ATOM 704 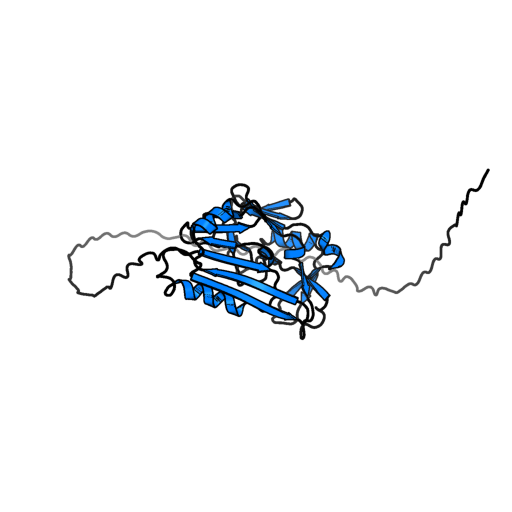N N . ARG A 1 94 ? -5.376 16.820 -4.914 1.00 46.16 94 ARG A N 1
ATOM 705 C CA . ARG A 1 94 ? -6.780 16.976 -4.457 1.00 46.16 94 ARG A CA 1
ATOM 706 C C . ARG A 1 94 ? -7.098 16.417 -3.072 1.00 46.16 94 ARG A C 1
ATOM 708 O O . ARG A 1 94 ? -8.063 16.871 -2.464 1.00 46.16 94 ARG A O 1
ATOM 715 N N . VAL A 1 95 ? -6.304 15.487 -2.544 1.00 46.50 95 VAL A N 1
ATOM 716 C CA . VAL A 1 95 ? -6.583 14.864 -1.232 1.00 46.50 95 VAL A CA 1
ATOM 717 C C . VAL A 1 95 ? -6.242 15.808 -0.072 1.00 46.50 95 VAL A C 1
ATOM 719 O O . VAL A 1 95 ? -6.924 15.802 0.950 1.00 46.50 95 VAL A O 1
ATOM 722 N N . GLN A 1 96 ? -5.261 16.694 -0.256 1.00 44.47 96 GLN A N 1
ATOM 723 C CA . GLN A 1 96 ? -4.825 17.656 0.761 1.00 44.47 96 GLN A CA 1
ATOM 724 C C . GLN A 1 96 ? -5.942 18.635 1.175 1.00 44.47 96 GLN A C 1
ATOM 726 O O . GLN A 1 96 ? -6.042 19.002 2.344 1.00 44.47 96 GLN A O 1
ATOM 731 N N . LEU A 1 97 ? -6.864 18.956 0.255 1.00 42.72 97 LEU A N 1
ATOM 732 C CA . LEU A 1 97 ? -8.045 19.777 0.545 1.00 42.72 97 LEU A CA 1
ATOM 733 C C . LEU A 1 97 ? -8.986 19.121 1.576 1.00 42.72 97 LEU A C 1
ATOM 735 O O . LEU A 1 97 ? -9.628 19.819 2.352 1.00 42.72 97 LEU A O 1
ATOM 739 N N . LEU A 1 98 ? -9.057 17.786 1.629 1.00 49.47 98 LEU A N 1
ATOM 740 C CA . LEU A 1 98 ? -9.969 17.070 2.530 1.00 49.47 98 LEU A CA 1
ATOM 741 C C . LEU A 1 98 ? -9.461 17.008 3.976 1.00 49.47 98 LEU A C 1
ATOM 743 O O . LEU A 1 98 ? -10.274 16.974 4.899 1.00 49.47 98 LEU A O 1
ATOM 747 N N . GLN A 1 99 ? -8.142 17.029 4.190 1.00 47.66 99 GLN A N 1
ATOM 748 C CA . GLN A 1 99 ? -7.575 17.058 5.543 1.00 47.66 99 GLN A CA 1
ATOM 749 C C . GLN A 1 99 ? -7.852 18.398 6.242 1.00 47.66 99 GLN A C 1
ATOM 751 O O . GLN A 1 99 ? -8.183 18.411 7.430 1.00 47.66 99 GLN A O 1
ATOM 756 N N . GLU A 1 100 ? -7.797 19.512 5.505 1.00 44.72 100 GLU A N 1
ATOM 757 C CA . GLU A 1 100 ? -8.037 20.849 6.064 1.00 44.72 100 GLU A CA 1
ATOM 758 C C . GLU A 1 100 ? -9.527 21.184 6.239 1.00 44.72 100 GLU A C 1
ATOM 760 O O . GLU A 1 100 ? -9.895 21.862 7.197 1.00 44.72 100 GLU A O 1
ATOM 765 N N . MET A 1 101 ? -10.412 20.649 5.390 1.00 44.09 101 MET A N 1
ATOM 766 C CA . MET A 1 101 ? -11.860 20.908 5.461 1.00 44.09 101 MET A CA 1
ATOM 767 C C . MET A 1 101 ? -12.574 20.256 6.661 1.00 44.09 101 MET A C 1
ATOM 769 O O . MET A 1 101 ? -13.744 20.548 6.912 1.00 44.09 101 MET A O 1
ATOM 773 N N . SER A 1 102 ? -11.892 19.394 7.421 1.00 48.28 102 SER A N 1
ATOM 774 C CA . SER A 1 102 ? -12.500 18.590 8.492 1.00 48.28 102 SER A CA 1
ATOM 775 C C . SER A 1 102 ? -12.828 19.348 9.784 1.00 48.28 102 SER A C 1
ATOM 777 O O . SER A 1 102 ? -13.568 18.819 10.610 1.00 48.28 102 SER A O 1
ATOM 779 N N . LYS A 1 103 ? -12.314 20.570 9.992 1.00 46.28 103 LYS A N 1
ATOM 780 C CA . LYS A 1 103 ? -12.447 21.236 11.302 1.00 46.28 103 LYS A CA 1
ATOM 781 C C . LYS A 1 103 ? -13.681 22.124 11.473 1.00 46.28 103 LYS A C 1
ATOM 783 O O . LYS A 1 103 ? -14.224 22.123 12.573 1.00 46.28 103 LYS A O 1
ATOM 788 N N . ASP A 1 104 ? -14.166 22.796 10.422 1.00 42.16 104 ASP A N 1
ATOM 789 C CA . ASP A 1 104 ? -15.162 23.876 10.587 1.00 42.16 104 ASP A CA 1
ATOM 790 C C . ASP A 1 104 ? -16.492 23.685 9.828 1.00 42.16 104 ASP A C 1
ATOM 792 O O . ASP A 1 104 ? -17.482 24.329 10.169 1.00 42.16 104 ASP A O 1
ATOM 796 N N . TRP A 1 105 ? -16.570 22.810 8.814 1.00 44.66 105 TRP A N 1
ATOM 797 C CA . TRP A 1 105 ? -17.700 22.820 7.859 1.00 44.66 105 TRP A CA 1
ATOM 798 C C . TRP A 1 105 ? -18.804 21.770 8.087 1.00 44.66 105 TRP A C 1
ATOM 800 O O . TRP A 1 105 ? -19.855 21.854 7.459 1.00 44.66 105 TRP A O 1
ATOM 810 N N . LEU A 1 106 ? -18.615 20.785 8.970 1.00 48.81 106 LEU A N 1
ATOM 811 C CA . LEU A 1 106 ? -19.409 19.541 8.953 1.00 48.81 106 LEU A CA 1
ATOM 812 C C . LEU A 1 106 ? -20.467 19.379 10.071 1.00 48.81 106 LEU A C 1
ATOM 814 O O . LEU A 1 106 ? -20.939 18.280 10.319 1.00 48.81 106 LEU A O 1
ATOM 818 N N . TYR A 1 107 ? -20.908 20.461 10.715 1.00 44.62 107 TYR A N 1
ATOM 819 C CA . TYR A 1 107 ? -21.646 20.405 11.992 1.00 44.62 107 TYR A CA 1
ATOM 820 C C . TYR A 1 107 ? -23.189 20.273 11.963 1.00 44.62 107 TYR A C 1
ATOM 822 O O . TYR A 1 107 ? -23.811 20.539 12.991 1.00 44.62 107 TYR A O 1
ATOM 830 N N . SER A 1 108 ? -23.869 19.907 10.865 1.00 43.50 108 SER A N 1
ATOM 831 C CA . SER A 1 108 ? -25.337 20.138 10.808 1.00 43.50 108 SER A CA 1
ATOM 832 C C . SER A 1 108 ? -26.269 19.050 10.270 1.00 43.50 108 SER A C 1
ATOM 834 O O . SER A 1 108 ? -27.409 19.374 9.940 1.00 43.50 108 SER A O 1
ATOM 836 N N . THR A 1 109 ? -25.891 17.774 10.217 1.00 45.53 109 THR A N 1
ATOM 837 C CA . THR A 1 109 ? -26.818 16.746 9.697 1.00 45.53 109 THR A CA 1
ATOM 838 C C . THR A 1 109 ? -26.922 15.527 10.605 1.00 45.53 109 THR A C 1
ATOM 840 O O . THR A 1 109 ? -26.155 14.573 10.540 1.00 45.53 109 THR A O 1
ATOM 843 N N . LEU A 1 110 ? -27.930 15.589 11.475 1.00 48.50 110 LEU A N 1
ATOM 844 C CA . LEU A 1 110 ? -28.555 14.424 12.082 1.00 48.50 110 LEU A CA 1
ATOM 845 C C . LEU A 1 110 ? -29.547 13.853 11.056 1.00 48.50 110 LEU A C 1
ATOM 847 O O . LEU A 1 110 ? -30.454 14.559 10.631 1.00 48.50 110 LEU A O 1
ATOM 851 N N . GLU A 1 111 ? -29.353 12.577 10.718 1.00 50.81 111 GLU A N 1
ATOM 852 C CA . GLU A 1 111 ? -30.283 11.676 10.013 1.00 50.81 111 GLU A CA 1
ATOM 853 C C . GLU A 1 111 ? -30.330 11.749 8.471 1.00 50.81 111 GLU A C 1
ATOM 855 O O . GLU A 1 111 ? -30.971 12.606 7.871 1.00 50.81 111 GLU A O 1
ATOM 860 N N . GLY A 1 112 ? -29.739 10.730 7.829 1.00 57.44 112 GLY A N 1
ATOM 861 C CA . GLY A 1 112 ? -30.305 10.140 6.608 1.00 57.44 112 GLY A CA 1
ATOM 862 C C . GLY A 1 112 ? -29.327 9.842 5.477 1.00 57.44 112 GLY A C 1
ATOM 863 O O . GLY A 1 112 ? -29.360 8.742 4.941 1.00 57.44 112 GLY A O 1
ATOM 864 N N . GLU A 1 113 ? -28.446 10.777 5.130 1.00 57.31 113 GLU A N 1
ATOM 865 C CA . GLU A 1 113 ? -27.657 10.725 3.889 1.00 57.31 113 GLU A CA 1
ATOM 866 C C . GLU A 1 113 ? -26.214 11.200 4.128 1.00 57.31 113 GLU A C 1
ATOM 868 O O . GLU A 1 113 ? -25.993 12.009 5.038 1.00 57.31 113 GLU A O 1
ATOM 873 N N . PRO A 1 114 ? -25.223 10.730 3.341 1.00 58.75 114 PRO A N 1
ATOM 874 C CA . PRO A 1 114 ? -23.875 11.271 3.406 1.00 58.75 114 PRO A CA 1
ATOM 875 C C . PRO A 1 114 ? -23.911 12.781 3.166 1.00 58.75 114 PRO A C 1
ATOM 877 O O . PRO A 1 114 ? -24.527 13.274 2.222 1.00 58.75 114 PRO A O 1
ATOM 880 N N . VAL A 1 115 ? -23.206 13.513 4.022 1.00 74.81 115 VAL A N 1
ATOM 881 C CA . VAL A 1 115 ? -23.092 14.976 3.973 1.00 74.81 115 VAL A CA 1
ATOM 882 C C . VAL A 1 115 ? -22.522 15.439 2.634 1.00 74.81 115 VAL A C 1
ATOM 884 O O . VAL A 1 115 ? -22.910 16.485 2.116 1.00 74.81 115 VAL A O 1
ATOM 887 N N . ALA A 1 116 ? -21.616 14.652 2.053 1.00 77.94 116 ALA A N 1
ATOM 888 C CA . ALA A 1 116 ? -21.133 14.866 0.700 1.00 77.94 116 ALA A CA 1
ATOM 889 C C . ALA A 1 116 ? -20.683 13.552 0.0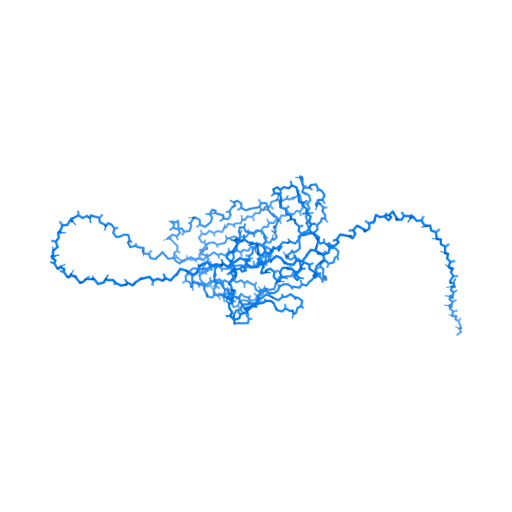58 1.00 77.94 116 ALA A C 1
ATOM 891 O O . ALA A 1 116 ? -20.057 12.713 0.703 1.00 77.94 116 ALA A O 1
ATOM 892 N N . GLU A 1 117 ? -20.926 13.413 -1.242 1.00 83.19 117 GLU A N 1
ATOM 893 C CA . GLU A 1 117 ? -20.339 12.370 -2.077 1.00 83.19 117 GLU A CA 1
ATOM 894 C C . GLU A 1 117 ? -19.541 13.035 -3.199 1.00 83.19 117 GLU A C 1
ATOM 896 O O . GLU A 1 117 ? -20.078 13.733 -4.058 1.00 83.19 117 GLU A O 1
ATOM 901 N N . ILE A 1 118 ? -18.227 12.849 -3.167 1.00 78.94 118 ILE A N 1
ATOM 902 C CA . ILE A 1 118 ? -17.296 13.370 -4.159 1.00 78.94 118 ILE A CA 1
ATOM 903 C C . ILE A 1 118 ? -16.891 12.197 -5.040 1.00 78.94 118 ILE A C 1
ATOM 905 O O . ILE A 1 118 ? -16.035 11.390 -4.677 1.00 78.94 118 ILE A O 1
ATOM 909 N N . THR A 1 119 ? -17.506 12.105 -6.216 1.00 80.19 119 THR A N 1
ATOM 910 C CA . THR A 1 119 ? -17.011 11.226 -7.278 1.00 80.19 119 THR A CA 1
ATOM 911 C C . THR A 1 119 ? -15.943 11.973 -8.060 1.00 80.19 119 THR A C 1
ATOM 913 O O . THR A 1 119 ? -16.186 13.066 -8.575 1.00 80.19 119 THR A O 1
ATOM 916 N N . TYR A 1 120 ? -14.759 11.388 -8.174 1.00 73.69 120 TYR A N 1
ATOM 917 C CA . TYR A 1 120 ? -13.727 11.879 -9.071 1.00 73.69 120 TYR A CA 1
ATOM 918 C C . TYR A 1 120 ? -13.504 10.845 -10.167 1.00 73.69 120 TYR A C 1
ATOM 920 O O . TYR A 1 120 ? -13.392 9.651 -9.907 1.00 73.69 120 TYR A O 1
ATOM 928 N N . ALA A 1 121 ? -13.465 11.319 -11.407 1.00 64.81 121 ALA A N 1
ATOM 929 C CA . ALA A 1 121 ? -13.050 10.536 -12.555 1.00 64.81 121 ALA A CA 1
ATOM 930 C C . ALA A 1 121 ? -11.866 11.261 -13.178 1.00 64.81 121 ALA A C 1
ATOM 932 O O . ALA A 1 121 ? -11.995 12.408 -13.618 1.00 64.81 121 ALA A O 1
ATOM 933 N N . GLU A 1 122 ? -10.710 10.614 -13.192 1.00 58.41 122 GLU A N 1
ATOM 934 C CA . GLU A 1 122 ? -9.527 11.164 -13.820 1.00 58.41 122 GLU A CA 1
ATOM 935 C C . GLU A 1 122 ? -9.304 10.479 -15.161 1.00 58.41 122 GLU A C 1
ATOM 937 O O . GLU A 1 122 ? -9.089 9.271 -15.282 1.00 58.41 122 GLU A O 1
ATOM 942 N N . LYS A 1 123 ? -9.429 11.277 -16.221 1.00 44.66 123 LYS A N 1
ATOM 943 C CA . LYS A 1 123 ? -9.203 10.817 -17.583 1.00 44.66 123 LYS A CA 1
ATOM 944 C C . LYS A 1 123 ? -7.709 10.906 -17.866 1.00 44.66 123 LYS A C 1
ATOM 946 O O . LYS A 1 123 ? -7.245 11.885 -18.441 1.00 44.66 123 LYS A O 1
ATOM 951 N N . MET A 1 124 ? -6.970 9.890 -17.434 1.00 40.72 124 MET A N 1
ATOM 952 C CA . MET A 1 124 ? -5.512 9.853 -17.562 1.00 40.72 124 MET A CA 1
ATOM 953 C C . MET A 1 124 ? -5.058 9.604 -19.008 1.00 40.72 124 MET A C 1
ATOM 955 O O . MET A 1 124 ? -4.037 10.143 -19.420 1.00 40.72 124 MET A O 1
ATOM 959 N N . CYS A 1 125 ? -5.839 8.870 -19.817 1.00 40.47 125 CYS A N 1
ATOM 960 C CA . CYS A 1 125 ? -5.571 8.624 -21.243 1.00 40.47 125 CYS A CA 1
ATOM 961 C C . CYS A 1 125 ? -6.854 8.296 -22.032 1.00 40.47 125 CYS A C 1
ATOM 963 O O . CYS A 1 125 ? -7.912 8.051 -21.454 1.00 40.47 125 CYS A O 1
ATOM 965 N N . LYS A 1 126 ? -6.772 8.235 -23.375 1.00 45.03 126 LYS A N 1
ATOM 966 C CA . LYS A 1 126 ? -7.908 7.917 -24.278 1.00 45.03 126 LYS A CA 1
ATOM 967 C C . LYS A 1 126 ? -8.650 6.611 -23.929 1.00 45.03 126 LYS A C 1
ATOM 969 O O . LYS A 1 126 ? -9.804 6.473 -24.326 1.00 45.03 126 LYS A O 1
ATOM 974 N N . HIS A 1 127 ? -8.010 5.699 -23.189 1.00 43.59 127 HIS A N 1
ATOM 975 C CA . HIS A 1 127 ? -8.520 4.357 -22.885 1.00 43.59 127 HIS A CA 1
ATOM 976 C C . HIS A 1 127 ? -8.501 3.953 -21.400 1.00 43.59 127 HIS A C 1
ATOM 978 O O . HIS A 1 127 ? -8.988 2.872 -21.092 1.00 43.59 127 HIS A O 1
ATOM 984 N N . HIS A 1 128 ? -8.018 4.800 -20.482 1.00 47.72 128 HIS A N 1
ATOM 985 C CA . HIS A 1 128 ? -8.064 4.521 -19.041 1.00 47.72 128 HIS A CA 1
ATOM 986 C C . HIS A 1 128 ? -8.735 5.684 -18.306 1.00 47.72 128 HIS A C 1
ATOM 988 O O . HIS A 1 128 ? -8.234 6.812 -18.307 1.00 47.72 128 HIS A O 1
ATOM 994 N N . GLN A 1 129 ? -9.909 5.396 -17.741 1.00 55.97 129 GLN A N 1
ATOM 995 C CA . GLN A 1 129 ? -10.585 6.245 -16.769 1.00 55.97 129 GLN A CA 1
ATOM 996 C C . GLN A 1 129 ? -10.461 5.567 -15.424 1.00 55.97 129 GLN A C 1
ATOM 998 O O . GLN A 1 129 ? -10.894 4.428 -15.258 1.00 55.97 129 GLN A O 1
ATOM 1003 N N . THR A 1 130 ? -9.868 6.286 -14.493 1.00 64.44 130 THR A N 1
ATOM 1004 C CA . THR A 1 130 ? -9.815 5.889 -13.104 1.00 64.44 130 THR A CA 1
ATOM 1005 C C . THR A 1 130 ? -10.879 6.666 -12.367 1.00 64.44 130 THR A C 1
ATOM 1007 O O . THR A 1 130 ? -10.996 7.883 -12.527 1.00 64.44 130 THR A O 1
ATOM 1010 N N . ALA A 1 131 ? -11.720 5.956 -11.628 1.00 77.56 131 ALA A N 1
ATOM 1011 C CA . ALA A 1 131 ? -12.799 6.572 -10.882 1.00 77.56 131 ALA A CA 1
ATOM 1012 C C . ALA A 1 131 ? -12.747 6.113 -9.433 1.00 77.56 131 ALA A C 1
ATOM 1014 O O . ALA A 1 131 ? -12.521 4.938 -9.128 1.00 77.56 131 ALA A O 1
ATOM 1015 N N . GLY A 1 132 ? -12.971 7.060 -8.539 1.00 82.94 132 GLY A N 1
ATOM 1016 C CA . GLY A 1 132 ? -13.128 6.794 -7.128 1.00 82.94 132 GLY A CA 1
ATOM 1017 C C . GLY A 1 132 ? -14.225 7.660 -6.542 1.00 82.94 132 GLY A C 1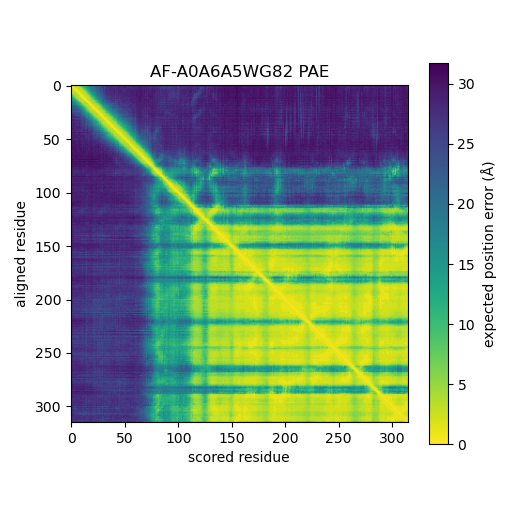
ATOM 1018 O O . GLY A 1 132 ? -14.628 8.676 -7.111 1.00 82.94 132 GLY A O 1
ATOM 1019 N N . THR A 1 133 ? -14.719 7.224 -5.395 1.00 85.88 133 THR A N 1
ATOM 1020 C CA . THR A 1 133 ? -15.774 7.913 -4.665 1.00 85.88 133 THR A CA 1
ATOM 1021 C C . THR A 1 133 ? -15.335 8.109 -3.231 1.00 85.88 133 THR A C 1
ATOM 1023 O O . THR A 1 133 ? -14.919 7.156 -2.565 1.00 85.88 133 THR A O 1
ATOM 1026 N N . ILE A 1 134 ? -15.438 9.351 -2.769 1.00 87.44 134 ILE A N 1
ATOM 1027 C CA . ILE A 1 134 ? -15.244 9.731 -1.376 1.00 87.44 134 ILE A CA 1
ATOM 1028 C C . ILE A 1 134 ? -16.606 10.104 -0.815 1.00 87.44 134 ILE A C 1
ATOM 1030 O O . ILE A 1 134 ? -17.213 11.059 -1.295 1.00 87.44 134 ILE A O 1
ATOM 1034 N N . LYS A 1 135 ? -17.086 9.379 0.194 1.00 88.56 135 LYS A N 1
ATOM 1035 C CA . LYS A 1 135 ? -18.294 9.768 0.930 1.00 88.56 135 LYS A CA 1
ATOM 1036 C C . LYS A 1 135 ? -17.893 10.336 2.282 1.00 88.56 135 LYS A C 1
ATOM 1038 O O . LYS A 1 135 ? -17.075 9.748 2.987 1.00 88.56 135 LYS A O 1
ATOM 1043 N N . LEU A 1 136 ? -18.452 11.484 2.627 1.00 87.88 136 LEU A N 1
ATOM 1044 C CA . LEU A 1 136 ? -18.250 12.160 3.899 1.00 87.88 136 LEU A CA 1
ATOM 1045 C C . LEU A 1 136 ? -19.553 12.109 4.686 1.00 87.88 136 LEU A C 1
ATOM 1047 O O . LEU A 1 136 ? -20.614 12.415 4.146 1.00 87.88 136 LEU A O 1
ATOM 1051 N N . GLY A 1 137 ? -19.464 11.732 5.960 1.00 84.62 137 GLY A N 1
ATOM 1052 C CA . GLY A 1 137 ? -20.623 11.668 6.850 1.00 84.62 137 GLY A CA 1
ATOM 1053 C C . GLY A 1 137 ? -21.575 10.515 6.539 1.00 84.62 137 GLY A C 1
ATOM 1054 O O . GLY A 1 137 ? -22.777 10.644 6.742 1.00 84.62 137 GLY A O 1
ATOM 1055 N N . THR A 1 138 ? -21.048 9.396 6.033 1.00 83.56 138 THR A N 1
ATOM 1056 C CA . THR A 1 138 ? -21.817 8.160 5.851 1.00 83.56 138 THR A CA 1
ATOM 1057 C C . THR A 1 138 ? -22.513 7.766 7.163 1.00 83.56 138 THR A C 1
ATOM 1059 O O . THR A 1 138 ? -21.851 7.751 8.208 1.00 83.56 138 THR A O 1
ATOM 1062 N N . PRO A 1 139 ? -23.814 7.416 7.144 1.00 82.94 139 PRO A N 1
ATOM 1063 C CA . PRO A 1 139 ? -24.527 7.007 8.346 1.00 82.94 139 PRO A CA 1
ATOM 1064 C C . PRO A 1 139 ? -23.853 5.831 9.058 1.00 82.94 139 PRO A C 1
ATOM 1066 O O . PRO A 1 139 ? -23.432 4.850 8.449 1.00 82.94 139 PRO A O 1
ATOM 1069 N N . PHE A 1 140 ? -23.814 5.881 10.387 1.00 80.62 140 PHE A N 1
ATOM 1070 C CA . PHE A 1 140 ? -23.133 4.857 11.181 1.00 80.62 140 PHE A CA 1
ATOM 1071 C C . PHE A 1 140 ? -23.702 3.450 11.023 1.00 80.62 140 PHE A C 1
ATOM 1073 O O . PHE A 1 140 ? -22.950 2.483 11.090 1.00 80.62 140 PHE A O 1
ATOM 1080 N N . ALA A 1 141 ? -25.013 3.340 10.800 1.00 84.88 141 ALA A N 1
ATOM 1081 C CA . ALA A 1 141 ? -25.653 2.059 10.533 1.00 84.88 141 ALA A CA 1
ATOM 1082 C C . ALA A 1 141 ? -25.109 1.409 9.250 1.00 84.88 141 ALA A C 1
ATOM 1084 O O . ALA A 1 141 ? -24.954 0.194 9.217 1.00 84.88 141 ALA A O 1
ATOM 1085 N N . GLU A 1 142 ? -24.760 2.210 8.235 1.00 86.81 142 GLU A N 1
ATOM 1086 C CA . GLU A 1 142 ? -24.132 1.726 7.001 1.00 86.81 142 GLU A CA 1
ATOM 1087 C C . GLU A 1 142 ? -22.678 1.297 7.255 1.00 86.81 142 GLU A C 1
ATOM 1089 O O . GLU A 1 142 ? -22.234 0.257 6.778 1.00 86.81 142 GLU A O 1
ATOM 1094 N N . ILE A 1 143 ? -21.926 2.041 8.071 1.00 84.50 143 ILE A N 1
ATOM 1095 C CA . ILE A 1 143 ? -20.553 1.654 8.442 1.00 84.50 143 ILE A CA 1
ATOM 1096 C C . ILE A 1 143 ? -20.545 0.340 9.228 1.00 84.50 143 ILE A C 1
ATOM 1098 O O . ILE A 1 143 ? -19.717 -0.535 8.979 1.00 84.50 143 ILE A O 1
ATOM 1102 N N . ASP A 1 144 ? -21.472 0.188 10.170 1.00 86.25 144 ASP A N 1
ATOM 1103 C CA . ASP A 1 144 ? -21.598 -1.035 10.955 1.00 86.25 144 ASP A CA 1
ATOM 1104 C C . ASP A 1 144 ? -22.135 -2.196 10.099 1.00 86.25 144 ASP A C 1
ATOM 1106 O O . ASP A 1 144 ? -21.714 -3.334 10.301 1.00 86.25 144 ASP A O 1
ATOM 1110 N N . SER A 1 145 ? -22.969 -1.934 9.083 1.00 86.94 145 SER A N 1
ATOM 1111 C CA . SER A 1 145 ? -23.370 -2.975 8.131 1.00 86.94 145 SER A CA 1
ATOM 1112 C C . SER A 1 145 ? -22.212 -3.426 7.243 1.00 86.94 145 SER A C 1
ATOM 1114 O O . SER A 1 145 ? -22.107 -4.623 6.981 1.00 86.94 145 SER A O 1
ATOM 1116 N N . LEU A 1 146 ? -21.297 -2.527 6.851 1.00 84.94 146 LEU A N 1
ATOM 1117 C CA . LEU A 1 146 ? -20.083 -2.889 6.101 1.00 84.94 146 LEU A CA 1
ATOM 1118 C C . LEU A 1 146 ? -19.186 -3.874 6.867 1.00 84.94 146 LEU A C 1
ATOM 1120 O O . LEU A 1 146 ? -18.512 -4.683 6.240 1.00 84.94 146 LEU A O 1
ATOM 1124 N N . ALA A 1 147 ? -19.200 -3.849 8.204 1.00 82.50 147 ALA A N 1
ATOM 1125 C CA . ALA A 1 147 ? -18.497 -4.840 9.022 1.00 82.50 147 ALA A CA 1
ATOM 1126 C C . ALA A 1 147 ? -19.125 -6.246 8.941 1.00 82.50 147 ALA A C 1
ATOM 1128 O O . ALA A 1 147 ? -18.468 -7.233 9.247 1.00 82.50 147 ALA A O 1
ATOM 1129 N N . SER A 1 148 ? -20.398 -6.340 8.546 1.00 80.62 148 SER A N 1
ATOM 1130 C CA . SER A 1 148 ? -21.178 -7.587 8.509 1.00 80.62 148 SER A CA 1
ATOM 1131 C C . SER A 1 148 ? -21.451 -8.123 7.096 1.00 80.62 148 SER A C 1
ATOM 1133 O O . SER A 1 148 ? -21.991 -9.219 6.938 1.00 80.62 148 SER A O 1
ATOM 1135 N N . GLU A 1 149 ? -21.123 -7.357 6.053 1.00 77.75 149 GLU A N 1
ATOM 1136 C CA . GLU A 1 149 ? -21.408 -7.732 4.670 1.00 77.75 149 GLU A CA 1
ATOM 1137 C C . GLU A 1 149 ? -20.373 -8.717 4.105 1.00 77.75 149 GLU A C 1
ATOM 1139 O O . GLU A 1 149 ? -19.211 -8.389 3.907 1.00 77.75 149 GLU A O 1
ATOM 1144 N N . ASN A 1 150 ? -20.833 -9.905 3.699 1.00 63.94 150 ASN A N 1
ATOM 1145 C CA . ASN A 1 150 ? -19.996 -10.914 3.029 1.00 63.94 150 ASN A CA 1
ATOM 1146 C C . ASN A 1 150 ? -19.783 -10.659 1.521 1.00 63.94 150 ASN A C 1
ATOM 1148 O O . ASN A 1 150 ? -19.105 -11.433 0.841 1.00 63.94 150 ASN A O 1
ATOM 1152 N N . LYS A 1 151 ? -20.397 -9.619 0.941 1.00 61.25 151 LYS A N 1
ATOM 1153 C CA . LYS A 1 151 ? -20.332 -9.352 -0.505 1.00 61.25 151 LYS A CA 1
ATOM 1154 C C . LYS A 1 151 ? -19.181 -8.400 -0.826 1.00 61.25 151 LYS A C 1
ATOM 1156 O O . LYS A 1 151 ? -19.375 -7.197 -0.959 1.00 61.25 151 LYS A O 1
ATOM 1161 N N . GLY A 1 152 ? -17.992 -8.970 -1.007 1.00 64.81 152 GLY A N 1
ATOM 1162 C CA . GLY A 1 152 ? -16.825 -8.252 -1.528 1.00 64.81 152 GLY A CA 1
ATOM 1163 C C . GLY A 1 152 ? -15.565 -8.329 -0.672 1.00 64.81 152 GLY A C 1
ATOM 1164 O O . GLY A 1 152 ? -14.624 -7.619 -0.987 1.00 64.81 152 GLY A O 1
ATOM 1165 N N . GLY A 1 153 ? -15.532 -9.161 0.367 1.00 79.81 153 GLY A N 1
ATOM 1166 C CA . GLY A 1 153 ? -14.421 -9.226 1.320 1.00 79.81 153 GLY A CA 1
ATOM 1167 C C . GLY A 1 153 ? -14.797 -8.556 2.638 1.00 79.81 153 GLY A C 1
ATOM 1168 O O . GLY A 1 153 ? -15.500 -7.544 2.642 1.00 79.81 153 GLY A O 1
ATOM 1169 N N . GLU A 1 154 ? -14.373 -9.169 3.738 1.00 90.19 154 GLU A N 1
ATOM 1170 C CA . GLU A 1 154 ? -14.623 -8.701 5.100 1.00 90.19 154 GLU A CA 1
ATOM 1171 C C . GLU A 1 154 ? -13.877 -7.382 5.361 1.00 90.19 154 GLU A C 1
ATOM 1173 O O . GLU A 1 154 ? -12.736 -7.194 4.932 1.00 90.19 154 GLU A O 1
ATOM 1178 N N . MET A 1 155 ? -14.528 -6.443 6.050 1.00 93.25 155 MET A N 1
ATOM 1179 C CA . MET A 1 155 ? -13.881 -5.211 6.504 1.00 93.25 155 MET A CA 1
ATOM 1180 C C . MET A 1 155 ? -13.124 -5.475 7.805 1.00 93.25 155 MET A C 1
ATOM 1182 O O . MET A 1 155 ? -13.731 -5.720 8.846 1.00 93.25 155 MET A O 1
ATOM 1186 N N . MET A 1 156 ? -11.803 -5.341 7.775 1.00 94.75 156 MET A N 1
ATOM 1187 C CA . MET A 1 156 ? -10.965 -5.393 8.968 1.00 94.75 156 MET A CA 1
ATOM 1188 C C . MET A 1 156 ? -10.950 -4.023 9.638 1.00 94.75 156 MET A C 1
ATOM 1190 O O . MET A 1 156 ? -10.524 -3.047 9.025 1.00 94.75 156 MET A O 1
ATOM 1194 N N . PHE A 1 157 ? -11.394 -3.943 10.892 1.00 95.00 157 PHE A N 1
ATOM 1195 C CA . PHE A 1 157 ? -11.331 -2.710 11.678 1.00 95.00 157 PHE A CA 1
ATOM 1196 C C . PHE A 1 157 ? -10.168 -2.729 12.672 1.00 95.00 157 PHE A C 1
ATOM 1198 O O . PHE A 1 157 ? -9.967 -3.715 13.379 1.00 95.00 157 PHE A O 1
ATOM 1205 N N . PHE A 1 158 ? -9.435 -1.626 12.752 1.00 95.44 158 PHE A N 1
ATOM 1206 C CA . PHE A 1 158 ? -8.318 -1.386 13.660 1.00 95.44 158 PHE A CA 1
ATOM 1207 C C . PHE A 1 158 ? -8.692 -0.249 14.599 1.00 95.44 158 PHE A C 1
ATOM 1209 O O . PHE A 1 158 ? -9.012 0.839 14.122 1.00 95.44 158 PHE A O 1
ATOM 1216 N N . ASP A 1 159 ? -8.653 -0.488 15.905 1.00 94.88 159 ASP A N 1
ATOM 1217 C CA . ASP A 1 159 ? -8.850 0.572 16.890 1.00 94.88 159 ASP A CA 1
ATOM 1218 C C . ASP A 1 159 ? -7.592 1.448 16.919 1.00 94.88 159 ASP A C 1
ATOM 1220 O O . ASP A 1 159 ? -6.479 0.961 17.101 1.00 94.88 159 ASP A O 1
ATOM 1224 N N . THR A 1 160 ? -7.759 2.743 16.674 1.00 90.44 160 THR A N 1
ATOM 1225 C CA . THR A 1 160 ? -6.664 3.694 16.456 1.00 90.44 160 THR A CA 1
ATOM 1226 C C . THR A 1 160 ? -7.015 5.029 17.092 1.00 90.44 160 THR A C 1
ATOM 1228 O O . THR A 1 160 ? -8.078 5.583 16.816 1.00 90.44 160 THR A O 1
ATOM 1231 N N . ALA A 1 161 ? -6.103 5.627 17.861 1.00 89.44 161 ALA A N 1
ATOM 1232 C CA . ALA A 1 161 ? -6.344 6.947 18.459 1.00 89.44 161 ALA A CA 1
ATOM 1233 C C . ALA A 1 161 ? -6.693 8.022 17.409 1.00 89.44 161 ALA A C 1
ATOM 1235 O O . ALA A 1 161 ? -7.413 8.978 17.698 1.00 89.44 161 ALA A O 1
ATOM 1236 N N . ARG A 1 162 ? -6.186 7.860 16.181 1.00 92.62 162 ARG A N 1
ATOM 1237 C CA . ARG A 1 162 ? -6.551 8.656 15.009 1.00 92.62 162 ARG A CA 1
ATOM 1238 C C . ARG A 1 162 ? -6.786 7.711 13.827 1.00 92.62 162 ARG A C 1
ATOM 1240 O O . ARG A 1 162 ? -5.852 6.991 13.479 1.00 92.62 162 ARG A O 1
ATOM 1247 N N . PRO A 1 163 ? -7.970 7.725 13.191 1.00 94.81 163 PRO A N 1
ATOM 1248 C CA . PRO A 1 163 ? -8.216 6.913 12.006 1.00 94.81 163 PRO A CA 1
ATOM 1249 C C . PRO A 1 163 ? -7.146 7.112 10.928 1.00 94.81 163 PRO A C 1
ATOM 1251 O O . PRO A 1 163 ? -6.755 8.237 10.616 1.00 94.81 163 PRO A O 1
ATOM 1254 N N . GLY A 1 164 ? -6.686 6.004 10.361 1.00 94.25 164 GLY A N 1
ATOM 1255 C CA . GLY A 1 164 ? -5.621 5.923 9.373 1.00 94.25 164 GLY A CA 1
ATOM 1256 C C . GLY A 1 164 ? -4.208 5.940 9.954 1.00 94.25 164 GLY A C 1
ATOM 1257 O O . GLY A 1 164 ? -3.267 5.959 9.174 1.00 94.25 164 GLY A O 1
ATOM 1258 N N . MET A 1 165 ? -4.019 5.944 11.274 1.00 95.06 165 MET A N 1
ATOM 1259 C CA . MET A 1 165 ? -2.698 6.061 11.904 1.00 95.06 165 MET A CA 1
ATOM 1260 C C . MET A 1 165 ? -2.483 4.991 12.970 1.00 95.06 165 MET A C 1
ATOM 1262 O O . MET A 1 165 ? -3.446 4.484 13.537 1.00 95.06 165 MET A O 1
ATOM 1266 N N . ASP A 1 166 ? -1.213 4.740 13.294 1.00 93.50 166 ASP A N 1
ATOM 1267 C CA . ASP A 1 166 ? -0.786 4.017 14.495 1.00 93.50 166 ASP A CA 1
ATOM 1268 C C . ASP A 1 166 ? -1.406 2.599 14.611 1.00 93.50 166 ASP A C 1
ATOM 1270 O O . ASP A 1 166 ? -1.688 2.123 15.707 1.00 93.50 166 ASP A O 1
ATOM 1274 N N . MET A 1 167 ? -1.649 1.922 13.478 1.00 95.38 167 MET A N 1
ATOM 1275 C CA . MET A 1 167 ? -2.167 0.545 13.448 1.00 95.38 167 MET A CA 1
ATOM 1276 C C . MET A 1 167 ? -1.034 -0.429 13.781 1.00 95.38 167 MET A C 1
ATOM 1278 O O . MET A 1 167 ? -0.019 -0.424 13.092 1.00 95.38 167 MET A O 1
ATOM 1282 N N . GLU A 1 168 ? -1.176 -1.266 14.805 1.00 94.56 168 GLU A N 1
ATOM 1283 C CA . GLU A 1 168 ? -0.093 -2.167 15.230 1.00 94.56 168 GLU A CA 1
ATOM 1284 C C . GLU A 1 168 ? 0.194 -3.252 14.181 1.00 94.56 168 GLU A C 1
ATOM 1286 O O . GLU A 1 168 ? -0.705 -3.982 13.754 1.00 94.56 168 GLU A O 1
ATOM 1291 N N . VAL A 1 169 ? 1.459 -3.339 13.757 1.00 94.81 169 VAL A N 1
ATOM 1292 C CA . VAL A 1 169 ? 1.946 -4.296 12.759 1.00 94.81 169 VAL A CA 1
ATOM 1293 C C . VAL A 1 169 ? 2.775 -5.364 13.465 1.00 94.81 169 VAL A C 1
ATOM 1295 O O . VAL A 1 169 ? 3.811 -5.074 14.068 1.00 94.81 169 VAL A O 1
ATOM 1298 N N . ALA A 1 170 ? 2.338 -6.613 13.338 1.00 93.81 170 ALA A N 1
ATOM 1299 C CA . A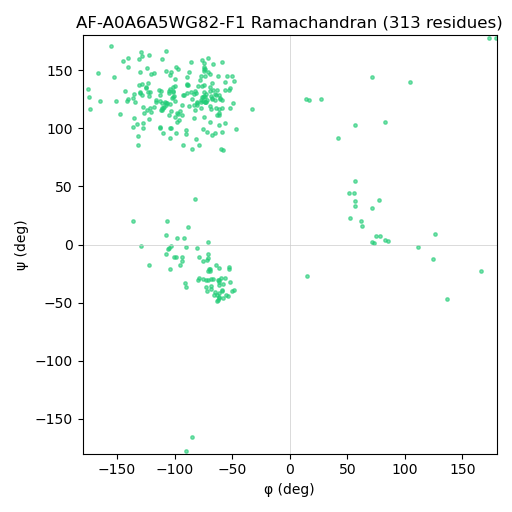LA A 1 170 ? 3.070 -7.788 13.793 1.00 93.81 170 ALA A CA 1
ATOM 1300 C C . ALA A 1 170 ? 4.273 -8.080 12.877 1.00 93.81 170 ALA A C 1
ATOM 1302 O O . ALA A 1 170 ? 5.342 -8.471 13.343 1.00 93.81 170 ALA A O 1
ATOM 1303 N N . GLY A 1 171 ? 4.125 -7.851 11.569 1.00 94.44 171 GLY A N 1
ATOM 1304 C CA . GLY A 1 171 ? 5.208 -8.006 10.600 1.00 94.44 171 GLY A CA 1
ATOM 1305 C C . GLY A 1 171 ? 4.757 -7.845 9.151 1.00 94.44 171 GLY A C 1
ATOM 1306 O O . GLY A 1 171 ? 3.578 -7.672 8.854 1.00 94.44 171 GLY A O 1
ATOM 1307 N N . VAL A 1 172 ? 5.714 -7.922 8.238 1.00 95.75 172 VAL A N 1
ATOM 1308 C CA . VAL A 1 172 ? 5.532 -7.931 6.788 1.00 95.75 172 VAL A CA 1
ATOM 1309 C C . VAL A 1 172 ? 6.056 -9.256 6.242 1.00 95.75 172 VAL A C 1
ATOM 1311 O O . VAL A 1 172 ? 7.232 -9.574 6.370 1.00 95.75 172 VAL A O 1
ATOM 1314 N N . GLU A 1 173 ? 5.197 -10.050 5.620 1.00 96.31 173 GLU A N 1
ATOM 1315 C CA . GLU A 1 173 ? 5.557 -11.329 5.017 1.00 96.31 173 GLU A CA 1
ATOM 1316 C C . GLU A 1 173 ? 5.701 -11.211 3.500 1.00 96.31 173 GLU A C 1
ATOM 1318 O O . GLU A 1 173 ? 4.836 -10.667 2.810 1.00 96.31 173 GLU A O 1
ATOM 1323 N N . ILE A 1 174 ? 6.800 -11.759 2.976 1.00 96.38 174 ILE A N 1
ATOM 1324 C CA . ILE A 1 174 ? 7.061 -11.872 1.539 1.00 96.38 174 ILE A CA 1
ATOM 1325 C C . ILE A 1 174 ? 7.599 -13.272 1.266 1.00 96.38 174 ILE A C 1
ATOM 1327 O O . ILE A 1 174 ? 8.581 -13.692 1.881 1.00 96.38 174 ILE A O 1
ATOM 1331 N N . ASP A 1 175 ? 6.958 -13.983 0.335 1.00 90.31 175 ASP A N 1
ATOM 1332 C CA . ASP A 1 175 ? 7.317 -15.361 -0.043 1.00 90.31 175 ASP A CA 1
ATOM 1333 C C . ASP A 1 175 ? 7.322 -16.333 1.157 1.00 90.31 175 ASP A C 1
ATOM 1335 O O . ASP A 1 175 ? 8.259 -17.103 1.373 1.00 90.31 175 ASP A O 1
ATOM 1339 N N . GLY A 1 176 ? 6.296 -16.243 2.013 1.00 89.00 176 GLY A N 1
ATOM 1340 C CA . GLY A 1 176 ? 6.155 -17.106 3.192 1.00 89.00 176 GLY A CA 1
ATOM 1341 C C . GLY A 1 176 ? 7.127 -16.794 4.332 1.00 89.00 176 GLY A C 1
ATOM 1342 O O . GLY A 1 176 ? 7.146 -17.498 5.342 1.00 89.00 176 GLY A O 1
ATOM 1343 N N . LYS A 1 177 ? 7.974 -15.771 4.177 1.00 90.19 177 LYS A N 1
ATOM 1344 C CA . LYS A 1 177 ? 8.958 -15.381 5.178 1.00 90.19 177 LYS A CA 1
ATOM 1345 C C . LYS A 1 177 ? 8.584 -14.039 5.787 1.00 90.19 177 LYS A C 1
ATOM 1347 O O . LYS A 1 177 ? 8.578 -13.015 5.101 1.00 90.19 177 LYS A O 1
ATOM 1352 N N . MET A 1 178 ? 8.296 -14.074 7.080 1.00 88.31 178 MET A N 1
ATOM 1353 C CA . MET A 1 178 ? 7.966 -12.901 7.874 1.00 88.31 178 MET A CA 1
ATOM 1354 C C . MET A 1 178 ? 9.231 -12.098 8.190 1.00 88.31 178 MET A C 1
ATOM 1356 O O . MET A 1 178 ? 10.193 -12.642 8.724 1.00 88.31 178 MET A O 1
ATOM 1360 N N . GLU A 1 179 ? 9.198 -10.812 7.881 1.00 84.94 179 GLU A N 1
ATOM 1361 C CA . GLU A 1 179 ? 10.118 -9.790 8.366 1.00 84.94 179 GLU A CA 1
ATOM 1362 C C . GLU A 1 179 ? 9.338 -8.921 9.344 1.00 84.94 179 GLU A C 1
ATOM 1364 O O . GLU A 1 179 ? 8.272 -8.410 9.013 1.00 84.94 179 GLU A O 1
ATOM 1369 N N . GLY A 1 180 ? 9.783 -8.792 10.583 1.00 67.62 180 GLY A N 1
ATOM 1370 C CA . GLY A 1 180 ? 8.931 -8.186 11.597 1.00 67.62 180 GLY A CA 1
ATOM 1371 C C . GLY A 1 180 ? 9.580 -8.134 12.959 1.00 67.62 180 GLY A C 1
ATOM 1372 O O . GLY A 1 180 ? 10.710 -8.588 13.120 1.00 67.62 180 GLY A O 1
ATOM 1373 N N . GLN A 1 181 ? 8.840 -7.535 13.893 1.00 64.38 181 GLN A N 1
ATOM 1374 C CA . GLN A 1 181 ? 9.307 -7.044 15.188 1.00 64.38 181 GLN A CA 1
ATOM 1375 C C . GLN A 1 181 ? 10.438 -7.889 15.786 1.00 64.38 181 GLN A C 1
ATOM 1377 O O . GLN A 1 181 ? 10.249 -9.049 16.159 1.00 64.38 181 GLN A O 1
ATOM 1382 N N . THR A 1 182 ? 11.614 -7.282 15.945 1.00 67.25 182 THR A N 1
ATOM 1383 C CA . THR A 1 182 ? 12.502 -7.723 17.023 1.00 67.25 182 THR A CA 1
ATOM 1384 C C . THR A 1 182 ? 11.877 -7.274 18.344 1.00 67.25 182 THR A C 1
ATOM 1386 O O . THR A 1 182 ? 11.068 -6.344 18.353 1.00 67.25 182 THR A O 1
ATOM 1389 N N . GLU A 1 183 ? 12.253 -7.874 19.479 1.00 65.19 183 GLU A N 1
ATOM 1390 C CA . GLU A 1 183 ? 11.758 -7.422 20.796 1.00 65.19 183 GLU A CA 1
ATOM 1391 C C . GLU A 1 183 ? 11.962 -5.908 21.034 1.00 65.19 183 GLU A C 1
ATOM 1393 O O . GLU A 1 183 ? 11.293 -5.306 21.871 1.00 65.19 183 GLU A O 1
ATOM 1398 N N . GLU A 1 184 ? 12.862 -5.283 20.271 1.00 67.44 184 GLU A N 1
ATOM 1399 C CA . GLU A 1 184 ? 13.245 -3.880 20.377 1.00 67.44 184 GLU A CA 1
ATOM 1400 C C . GLU A 1 184 ? 12.484 -2.944 19.419 1.00 67.44 184 GLU A C 1
ATOM 1402 O O . GLU A 1 184 ? 12.455 -1.737 19.661 1.00 67.44 184 GLU A O 1
ATOM 1407 N N . THR A 1 185 ? 11.844 -3.453 18.356 1.00 77.94 185 THR A N 1
ATOM 1408 C CA . THR A 1 185 ? 11.169 -2.612 17.349 1.00 77.94 185 THR A CA 1
ATOM 1409 C C . THR A 1 185 ? 9.695 -2.950 17.211 1.00 77.94 185 THR A C 1
ATOM 1411 O O . THR A 1 185 ? 9.313 -3.955 16.622 1.00 77.94 185 THR A O 1
ATOM 1414 N N . ARG A 1 186 ? 8.844 -2.050 17.710 1.00 85.81 186 ARG A N 1
ATOM 1415 C CA . ARG A 1 186 ? 7.409 -2.069 17.416 1.00 85.81 186 ARG A CA 1
ATOM 1416 C C . ARG A 1 186 ? 7.167 -1.430 16.060 1.00 85.81 186 ARG A C 1
ATOM 1418 O O . ARG A 1 186 ? 7.514 -0.267 15.865 1.00 85.81 186 ARG A O 1
ATOM 1425 N N . LEU A 1 187 ? 6.561 -2.189 15.153 1.00 92.25 187 LEU A N 1
ATOM 1426 C CA . LEU A 1 187 ? 6.129 -1.672 13.864 1.00 92.25 187 LEU A CA 1
ATOM 1427 C C . LEU A 1 187 ? 4.704 -1.134 13.982 1.00 92.25 187 LEU A C 1
ATOM 1429 O O . LEU A 1 187 ? 3.835 -1.767 14.586 1.00 92.25 187 LEU A O 1
ATOM 1433 N N . THR A 1 188 ? 4.455 0.020 13.378 1.00 94.62 188 THR A N 1
ATOM 1434 C CA . THR A 1 188 ? 3.100 0.538 13.187 1.00 94.62 188 THR A CA 1
ATOM 1435 C C . THR A 1 188 ? 2.842 0.771 11.711 1.00 94.62 188 THR A C 1
ATOM 1437 O O . THR A 1 188 ? 3.769 0.815 10.910 1.00 94.62 188 THR A O 1
ATOM 1440 N N . ALA A 1 189 ? 1.581 0.898 11.326 1.00 95.81 189 ALA A N 1
ATOM 1441 C CA . ALA A 1 189 ? 1.188 1.281 9.990 1.00 95.81 189 ALA A CA 1
ATOM 1442 C C . ALA A 1 189 ? 0.359 2.557 10.009 1.00 95.81 189 ALA A C 1
ATOM 1444 O O . ALA A 1 189 ? -0.468 2.792 10.895 1.00 95.81 189 ALA A O 1
ATOM 1445 N N . ARG A 1 190 ? 0.524 3.345 8.950 1.00 96.00 190 ARG A N 1
ATOM 1446 C CA . ARG A 1 190 ? -0.335 4.485 8.644 1.00 96.00 190 ARG A CA 1
ATOM 1447 C C . ARG A 1 190 ? -0.798 4.440 7.199 1.00 96.00 190 ARG A C 1
ATOM 1449 O O . ARG A 1 190 ? -0.078 3.985 6.314 1.00 96.00 190 ARG A O 1
ATOM 1456 N N . LEU A 1 191 ? -1.992 4.955 6.963 1.00 95.38 191 LEU A N 1
ATOM 1457 C CA . LEU A 1 191 ? -2.518 5.206 5.636 1.00 95.38 191 LEU A CA 1
ATOM 1458 C C . LEU A 1 191 ? -1.979 6.541 5.130 1.00 95.38 191 LEU A C 1
ATOM 1460 O O . LEU A 1 191 ? -2.038 7.555 5.827 1.00 95.38 191 LEU A O 1
ATOM 1464 N N . ASP A 1 192 ? -1.486 6.548 3.897 1.00 92.56 192 ASP A N 1
ATOM 1465 C CA . ASP A 1 192 ? -1.039 7.764 3.230 1.00 92.56 192 ASP A CA 1
ATOM 1466 C C . ASP A 1 192 ? -1.619 7.838 1.823 1.00 92.56 192 ASP A C 1
ATOM 1468 O O . ASP A 1 192 ? -1.013 7.450 0.829 1.00 92.56 192 ASP A O 1
ATOM 1472 N N . LEU A 1 193 ? -2.831 8.377 1.741 1.00 87.62 193 LEU A N 1
ATOM 1473 C CA . LEU A 1 193 ? -3.547 8.578 0.480 1.00 87.62 193 LEU A CA 1
ATOM 1474 C C . LEU A 1 193 ? -2.933 9.696 -0.378 1.00 87.62 193 LEU A C 1
ATOM 1476 O O . LEU A 1 193 ? -3.468 10.034 -1.432 1.00 87.62 193 LEU A O 1
ATOM 1480 N N . THR A 1 194 ? -1.843 10.311 0.077 1.00 85.19 194 THR A N 1
ATOM 1481 C CA . THR A 1 194 ? -1.035 11.240 -0.716 1.00 85.19 194 THR A CA 1
ATOM 1482 C C . THR A 1 194 ? 0.255 10.596 -1.211 1.00 85.19 194 THR A C 1
ATOM 1484 O O . THR A 1 194 ? 1.011 11.224 -1.944 1.00 85.19 194 THR A O 1
ATOM 1487 N N . ASN A 1 195 ? 0.502 9.334 -0.860 1.00 86.94 195 ASN A N 1
ATOM 1488 C CA . ASN A 1 195 ? 1.631 8.578 -1.359 1.00 86.94 195 ASN A CA 1
ATOM 1489 C C . ASN A 1 195 ? 1.143 7.537 -2.383 1.00 86.94 195 ASN A C 1
ATOM 1491 O O . ASN A 1 195 ? 0.282 6.707 -2.065 1.00 86.94 195 ASN A O 1
ATOM 1495 N N . PRO A 1 196 ? 1.643 7.562 -3.628 1.00 88.75 196 PRO A N 1
ATOM 1496 C CA . PRO A 1 196 ? 1.308 6.535 -4.607 1.00 88.75 196 PRO A CA 1
ATOM 1497 C C . PRO A 1 196 ? 1.922 5.168 -4.266 1.00 88.75 196 PRO A C 1
ATOM 1499 O O . PRO A 1 196 ? 1.388 4.147 -4.701 1.00 88.75 196 PRO A O 1
ATOM 1502 N N . TYR A 1 197 ? 2.992 5.134 -3.470 1.00 93.44 197 TYR A N 1
ATOM 1503 C CA . TYR A 1 197 ? 3.716 3.925 -3.088 1.00 93.44 197 TYR A CA 1
ATOM 1504 C C . TYR A 1 197 ? 3.279 3.396 -1.721 1.00 93.44 197 TYR A C 1
ATOM 1506 O O . TYR A 1 197 ? 2.921 4.152 -0.818 1.00 93.44 197 TYR A O 1
ATOM 1514 N N . THR A 1 198 ? 3.396 2.082 -1.544 1.00 95.06 198 THR A N 1
ATOM 1515 C CA . THR A 1 198 ? 3.479 1.477 -0.210 1.00 95.06 198 THR A CA 1
ATOM 1516 C C . THR A 1 198 ? 4.936 1.491 0.254 1.00 95.06 198 THR A C 1
ATOM 1518 O O . THR A 1 198 ? 5.814 1.064 -0.488 1.00 95.06 198 THR A O 1
ATOM 1521 N N . VAL A 1 199 ? 5.211 1.954 1.470 1.00 95.56 199 VAL A N 1
ATOM 1522 C CA . VAL A 1 199 ? 6.559 1.935 2.057 1.00 95.56 199 VAL A CA 1
ATOM 1523 C C . VAL A 1 199 ? 6.667 0.768 3.030 1.00 95.56 199 VAL A C 1
ATOM 1525 O O . VAL A 1 199 ? 5.832 0.637 3.929 1.00 95.56 199 VAL A O 1
ATOM 1528 N N . LEU A 1 200 ? 7.683 -0.072 2.845 1.00 95.12 200 LEU A N 1
ATOM 1529 C CA . LEU A 1 200 ? 7.959 -1.244 3.677 1.00 95.12 200 LEU A CA 1
ATOM 1530 C C . LEU A 1 200 ? 9.244 -1.058 4.500 1.00 95.12 200 LEU A C 1
ATOM 1532 O O . LEU A 1 200 ? 10.105 -0.267 4.105 1.00 95.12 200 LEU A O 1
ATOM 1536 N N . PRO A 1 201 ? 9.421 -1.823 5.596 1.00 93.50 201 PRO A N 1
ATOM 1537 C CA . PRO A 1 201 ? 10.715 -1.948 6.259 1.00 93.50 201 PRO A CA 1
ATOM 1538 C C . PRO A 1 201 ? 11.792 -2.388 5.263 1.00 93.50 201 PRO A C 1
ATOM 1540 O O . PRO A 1 201 ? 11.505 -3.157 4.338 1.00 93.50 201 PRO A O 1
ATOM 1543 N N . THR A 1 202 ? 13.017 -1.898 5.445 1.00 92.12 202 THR A N 1
ATOM 1544 C CA . THR A 1 202 ? 14.132 -2.078 4.504 1.00 92.12 202 THR A CA 1
ATOM 1545 C C . THR A 1 202 ? 14.367 -3.546 4.160 1.00 92.12 202 THR A C 1
ATOM 1547 O O . THR A 1 202 ? 14.455 -3.892 2.986 1.00 92.12 202 THR A O 1
ATOM 1550 N N . GLU A 1 203 ? 14.347 -4.434 5.150 1.00 92.06 203 GLU A N 1
ATOM 1551 C CA . GLU A 1 203 ? 14.591 -5.868 4.981 1.00 92.06 203 GLU A CA 1
ATOM 1552 C C . GLU A 1 203 ? 13.502 -6.543 4.133 1.00 92.06 203 GLU A C 1
ATOM 1554 O O . GLU A 1 203 ? 13.783 -7.362 3.250 1.00 92.06 203 GLU A O 1
ATOM 1559 N N . ALA A 1 204 ? 12.240 -6.167 4.363 1.00 94.44 204 ALA A N 1
ATOM 1560 C CA . ALA A 1 204 ? 11.119 -6.636 3.559 1.00 94.44 204 ALA A CA 1
ATOM 1561 C C . ALA A 1 204 ? 11.231 -6.102 2.123 1.00 94.44 204 ALA A C 1
ATOM 1563 O O . ALA A 1 204 ? 11.061 -6.849 1.160 1.00 94.44 204 ALA A O 1
ATOM 1564 N N . PHE A 1 205 ? 11.571 -4.825 1.956 1.00 95.75 205 PHE A N 1
ATOM 1565 C CA . PHE A 1 205 ? 11.737 -4.230 0.637 1.00 95.75 205 PHE A CA 1
ATOM 1566 C C . PHE A 1 205 ? 12.869 -4.885 -0.168 1.00 95.75 205 PHE A C 1
ATOM 1568 O O . PHE A 1 205 ? 12.649 -5.294 -1.306 1.00 95.75 205 PHE A O 1
ATOM 1575 N N . GLU A 1 206 ? 14.047 -5.083 0.423 1.00 95.00 206 GLU A N 1
ATOM 1576 C CA . GLU A 1 206 ? 15.174 -5.770 -0.222 1.00 95.00 206 GLU A CA 1
ATOM 1577 C C . GLU A 1 206 ? 14.810 -7.197 -0.650 1.00 95.00 206 GLU A C 1
ATOM 1579 O O . GLU A 1 206 ? 15.147 -7.637 -1.755 1.00 95.00 206 GLU A O 1
ATOM 1584 N N . ARG A 1 207 ? 14.052 -7.922 0.183 1.00 95.81 207 ARG A N 1
ATOM 1585 C CA . ARG A 1 207 ? 13.525 -9.239 -0.190 1.00 95.81 207 ARG A CA 1
ATOM 1586 C C . ARG A 1 207 ? 12.593 -9.164 -1.392 1.00 95.81 207 ARG A C 1
ATOM 1588 O O . ARG A 1 207 ? 12.674 -10.029 -2.267 1.00 95.81 207 ARG A O 1
ATOM 1595 N N . LEU A 1 208 ? 11.721 -8.160 -1.447 1.00 97.25 208 LEU A N 1
ATOM 1596 C CA . LEU A 1 208 ? 10.841 -7.955 -2.593 1.00 97.25 208 LEU A CA 1
ATOM 1597 C C . LEU A 1 208 ? 11.647 -7.701 -3.871 1.00 97.25 208 LEU A C 1
ATOM 1599 O O . LEU A 1 208 ? 11.354 -8.312 -4.900 1.00 97.25 208 LEU A O 1
ATOM 1603 N N . LEU A 1 209 ? 12.679 -6.853 -3.808 1.00 97.50 209 LEU A N 1
ATOM 1604 C CA . LEU A 1 209 ? 13.560 -6.575 -4.948 1.00 97.50 209 LEU A CA 1
ATOM 1605 C C . LEU A 1 209 ? 14.228 -7.856 -5.463 1.00 97.50 209 LEU A C 1
ATOM 1607 O O . LEU A 1 209 ? 14.199 -8.133 -6.663 1.00 97.50 209 LEU A O 1
ATOM 1611 N N . LEU A 1 210 ? 14.756 -8.685 -4.556 1.00 97.19 210 LEU A N 1
ATOM 1612 C CA . LEU A 1 210 ? 15.360 -9.977 -4.896 1.00 97.19 210 LEU A CA 1
ATOM 1613 C C . LEU A 1 210 ? 14.353 -10.937 -5.544 1.00 97.19 210 LEU A C 1
ATOM 1615 O O . LEU A 1 210 ? 14.660 -11.552 -6.565 1.00 97.19 210 LEU A O 1
ATOM 1619 N N . ALA A 1 211 ? 13.150 -11.058 -4.975 1.00 97.38 211 ALA A N 1
ATOM 1620 C CA . ALA A 1 211 ? 12.115 -11.968 -5.466 1.00 97.38 211 ALA A CA 1
ATOM 1621 C C . ALA A 1 211 ? 11.539 -11.544 -6.828 1.00 97.38 211 ALA A C 1
ATOM 1623 O O . ALA A 1 211 ? 11.110 -12.382 -7.624 1.00 97.38 211 ALA A O 1
ATOM 1624 N N . THR A 1 212 ? 11.533 -10.241 -7.110 1.00 97.94 212 THR A N 1
ATOM 1625 C CA . THR A 1 212 ? 11.011 -9.679 -8.364 1.00 97.94 212 THR A CA 1
ATOM 1626 C C . THR A 1 212 ? 12.083 -9.490 -9.438 1.00 97.94 212 THR A C 1
ATOM 1628 O O . THR A 1 212 ? 11.733 -9.285 -10.602 1.00 97.94 212 THR A O 1
ATOM 1631 N N . HIS A 1 213 ? 13.366 -9.632 -9.078 1.00 97.69 213 HIS A N 1
ATOM 1632 C CA . HIS A 1 213 ? 14.516 -9.250 -9.903 1.00 97.69 213 HIS A CA 1
ATOM 1633 C C . HIS A 1 213 ? 14.396 -7.812 -10.413 1.00 97.69 213 HIS A C 1
ATOM 1635 O O . HIS A 1 213 ? 14.591 -7.549 -11.599 1.00 97.69 213 HIS A O 1
ATOM 1641 N N . ALA A 1 214 ? 14.001 -6.905 -9.525 1.00 97.69 214 ALA A N 1
ATOM 1642 C CA . ALA A 1 214 ? 13.812 -5.520 -9.897 1.00 97.69 214 ALA A CA 1
ATOM 1643 C C . ALA A 1 214 ? 15.150 -4.845 -10.214 1.00 97.69 214 ALA A C 1
ATOM 1645 O O . ALA A 1 214 ? 16.129 -4.988 -9.481 1.00 97.69 214 ALA A O 1
ATOM 1646 N N . GLU A 1 215 ? 15.168 -4.087 -11.301 1.00 96.88 215 GLU A N 1
ATOM 1647 C CA . GLU A 1 215 ? 16.308 -3.284 -11.720 1.00 96.88 215 GLU A CA 1
ATOM 1648 C C . GLU A 1 215 ? 16.042 -1.829 -11.358 1.00 96.88 215 GLU A C 1
ATOM 1650 O O . GLU A 1 215 ? 15.010 -1.261 -11.719 1.00 96.88 215 GLU A O 1
ATOM 1655 N N . GLU A 1 216 ? 16.972 -1.223 -10.630 1.00 95.25 216 GLU A N 1
ATOM 1656 C CA . GLU A 1 216 ? 16.932 0.205 -10.363 1.00 95.25 216 GLU A CA 1
ATOM 1657 C C . GLU A 1 216 ? 17.352 0.977 -11.616 1.00 95.25 216 GLU A C 1
ATOM 1659 O O . GLU A 1 216 ? 18.413 0.742 -12.199 1.00 95.25 216 GLU A O 1
ATOM 1664 N N . ILE A 1 217 ? 16.511 1.913 -12.032 1.00 92.12 217 ILE A N 1
ATOM 1665 C CA . ILE A 1 217 ? 16.762 2.791 -13.163 1.00 92.12 217 ILE A CA 1
ATOM 1666 C C . ILE A 1 217 ? 16.631 4.243 -12.719 1.00 92.12 217 ILE A C 1
ATOM 1668 O O . ILE A 1 217 ? 15.690 4.632 -12.032 1.00 92.12 217 ILE A O 1
ATOM 1672 N N . SER A 1 218 ? 17.581 5.076 -13.133 1.00 88.88 218 SER A N 1
ATOM 1673 C CA . SER A 1 218 ? 17.457 6.515 -12.925 1.00 88.88 218 SER A CA 1
ATOM 1674 C C . SER A 1 218 ? 16.430 7.077 -13.901 1.00 88.88 218 SER A C 1
ATOM 1676 O O . SER A 1 218 ? 16.538 6.871 -15.112 1.00 88.88 218 SER A O 1
ATOM 1678 N N . THR A 1 219 ? 15.450 7.816 -13.387 1.00 81.56 219 THR A N 1
ATOM 1679 C CA . THR A 1 219 ? 14.449 8.491 -14.227 1.00 81.56 219 THR A CA 1
ATOM 1680 C C . THR A 1 219 ? 14.981 9.788 -14.844 1.00 81.56 219 THR A C 1
ATOM 1682 O O . THR A 1 219 ? 14.357 10.357 -15.739 1.00 81.56 219 THR A O 1
ATOM 1685 N N . GLY A 1 220 ? 16.148 10.263 -14.388 1.00 76.81 220 GLY A N 1
ATOM 1686 C CA . GLY A 1 220 ? 16.738 11.539 -14.797 1.00 76.81 220 GLY A CA 1
ATOM 1687 C C . GLY A 1 220 ? 16.005 12.774 -14.257 1.00 76.81 220 GLY A C 1
ATOM 1688 O O . GLY A 1 220 ? 16.415 13.892 -14.569 1.00 76.81 220 GLY A O 1
ATOM 1689 N N . VAL A 1 221 ? 14.951 12.584 -13.456 1.00 71.25 221 VAL A N 1
ATOM 1690 C CA . VAL A 1 221 ? 14.207 13.638 -12.759 1.00 71.25 221 VAL A CA 1
ATOM 1691 C C . VAL A 1 221 ? 14.626 13.600 -11.292 1.00 71.25 221 VAL A C 1
ATOM 1693 O O . VAL A 1 221 ? 14.549 12.555 -10.660 1.00 71.25 221 VAL A O 1
ATOM 1696 N N . ASP A 1 222 ? 15.158 14.711 -10.783 1.00 75.62 222 ASP A N 1
ATOM 1697 C CA . ASP A 1 222 ? 15.451 14.941 -9.357 1.00 75.62 222 ASP A CA 1
ATOM 1698 C C . ASP A 1 222 ? 16.299 13.873 -8.635 1.00 75.62 222 ASP A C 1
ATOM 1700 O O . ASP A 1 222 ? 16.327 13.804 -7.412 1.00 75.62 222 ASP A O 1
ATOM 1704 N N . SER A 1 223 ? 17.088 13.095 -9.385 1.00 72.38 223 SER A N 1
ATOM 1705 C CA . SER A 1 223 ? 17.852 11.939 -8.876 1.00 72.38 223 SER A CA 1
ATOM 1706 C C . SER A 1 223 ? 16.983 10.814 -8.306 1.00 72.38 223 SER A C 1
ATOM 1708 O O . SER A 1 223 ? 17.512 9.920 -7.652 1.00 72.38 223 SER A O 1
ATOM 1710 N N . GLU A 1 224 ? 15.682 10.814 -8.593 1.00 81.00 224 GLU A N 1
ATOM 1711 C CA . GLU A 1 224 ? 14.795 9.730 -8.200 1.00 81.00 224 GLU A CA 1
ATOM 1712 C C . GLU A 1 224 ? 15.041 8.508 -9.088 1.00 81.00 224 GLU A C 1
ATOM 1714 O O . GLU A 1 224 ? 15.106 8.582 -10.329 1.00 81.00 224 GLU A O 1
ATOM 1719 N N . SER A 1 225 ? 15.190 7.361 -8.438 1.00 89.56 225 SER A N 1
ATOM 1720 C CA . SER A 1 225 ? 15.266 6.072 -9.095 1.00 89.56 225 SER A CA 1
ATOM 1721 C C . SER A 1 225 ? 13.953 5.311 -8.958 1.00 89.56 225 SER A C 1
ATOM 1723 O O . SER A 1 225 ? 13.203 5.435 -7.984 1.00 89.56 225 SER A O 1
ATOM 1725 N N . GLU A 1 226 ? 13.663 4.516 -9.981 1.00 92.06 226 GLU A N 1
ATOM 1726 C CA . GLU A 1 226 ? 12.530 3.604 -9.989 1.00 92.06 226 GLU A CA 1
ATOM 1727 C C . GLU A 1 226 ? 13.002 2.171 -10.118 1.00 92.06 226 GLU A C 1
ATOM 1729 O O . GLU A 1 226 ? 13.987 1.880 -10.792 1.00 92.06 226 GLU A O 1
ATOM 1734 N N . HIS A 1 227 ? 12.254 1.263 -9.505 1.00 95.88 227 HIS A N 1
ATOM 1735 C CA . HIS A 1 227 ? 12.503 -0.164 -9.616 1.00 95.88 227 HIS A CA 1
ATOM 1736 C C . HIS A 1 227 ? 11.587 -0.750 -10.683 1.00 95.88 227 HIS A C 1
ATOM 1738 O O . HIS A 1 227 ? 10.366 -0.791 -10.517 1.00 95.88 227 HIS A O 1
ATOM 1744 N N . VAL A 1 228 ? 12.177 -1.189 -11.791 1.00 96.56 228 VAL A N 1
ATOM 1745 C CA . VAL A 1 228 ? 11.467 -1.790 -12.921 1.00 96.56 228 VAL A CA 1
ATOM 1746 C C . VAL A 1 228 ? 11.561 -3.305 -12.870 1.00 96.56 228 VAL A C 1
ATOM 1748 O O . VAL A 1 228 ? 12.592 -3.876 -12.532 1.00 96.56 228 VAL A O 1
ATOM 1751 N N . VAL A 1 229 ? 10.467 -3.958 -13.244 1.00 97.62 229 VAL A N 1
ATOM 1752 C CA . VAL A 1 229 ? 10.317 -5.411 -13.282 1.00 97.62 229 VAL A CA 1
ATOM 1753 C C . VAL A 1 229 ? 9.792 -5.873 -14.644 1.00 97.62 229 VAL A C 1
ATOM 1755 O O . VAL A 1 229 ? 9.248 -5.098 -15.436 1.00 97.62 229 VAL A O 1
ATOM 1758 N N . ASP A 1 230 ? 9.948 -7.162 -14.936 1.00 97.88 230 ASP A N 1
ATOM 1759 C CA . ASP A 1 230 ? 9.433 -7.788 -16.155 1.00 97.88 230 ASP A CA 1
ATOM 1760 C C . ASP A 1 230 ? 7.907 -7.982 -16.086 1.00 97.88 230 ASP A C 1
ATOM 1762 O O . ASP A 1 230 ? 7.390 -8.863 -15.394 1.00 97.88 230 ASP A O 1
ATOM 1766 N N . CYS A 1 231 ? 7.168 -7.202 -16.878 1.00 96.19 231 CYS A N 1
ATOM 1767 C CA . CYS A 1 231 ? 5.709 -7.281 -16.961 1.00 96.19 231 CYS A CA 1
ATOM 1768 C C . CYS A 1 231 ? 5.171 -8.698 -17.230 1.00 96.19 231 CYS A C 1
ATOM 1770 O O . CYS A 1 231 ? 4.089 -9.052 -16.756 1.00 96.19 231 CYS A O 1
ATOM 1772 N N . SER A 1 232 ? 5.909 -9.534 -17.969 1.00 97.44 232 SER A N 1
ATOM 1773 C CA . SER A 1 232 ? 5.465 -10.887 -18.325 1.00 97.44 232 SER A CA 1
ATOM 1774 C C . SER A 1 232 ? 5.441 -11.849 -17.130 1.00 97.44 232 SER A C 1
ATOM 1776 O O . SER A 1 232 ? 4.708 -12.842 -17.141 1.00 97.44 232 SER A O 1
ATOM 1778 N N . ARG A 1 233 ? 6.190 -11.527 -16.068 1.00 97.62 233 ARG A N 1
ATOM 1779 C CA . ARG A 1 233 ? 6.333 -12.339 -14.854 1.00 97.62 233 ARG A CA 1
ATOM 1780 C C . ARG A 1 233 ? 5.430 -11.886 -13.710 1.00 97.62 233 ARG A C 1
ATOM 1782 O O . ARG A 1 233 ? 5.488 -12.488 -12.644 1.00 97.62 233 ARG A O 1
ATOM 1789 N N . MET A 1 234 ? 4.538 -10.916 -13.929 1.00 96.12 234 MET A N 1
ATOM 1790 C CA . MET A 1 234 ? 3.676 -10.342 -12.884 1.00 96.12 234 MET A CA 1
ATOM 1791 C C . MET A 1 234 ? 2.929 -11.390 -12.044 1.00 96.12 234 MET A C 1
ATOM 1793 O O . MET A 1 234 ? 2.837 -11.267 -10.830 1.00 96.12 234 MET A O 1
ATOM 1797 N N . LYS A 1 235 ? 2.431 -12.462 -12.674 1.00 96.12 235 LYS A N 1
ATOM 1798 C CA . LYS A 1 235 ? 1.700 -13.542 -11.983 1.00 96.12 235 LYS A CA 1
ATOM 1799 C C . LYS A 1 235 ? 2.581 -14.445 -11.110 1.00 96.12 235 LYS A C 1
ATOM 1801 O O . LYS A 1 235 ? 2.043 -15.260 -10.372 1.00 96.12 235 LYS A O 1
ATOM 1806 N N . MET A 1 236 ? 3.901 -14.360 -11.257 1.00 97.50 236 MET A N 1
ATOM 1807 C CA . MET A 1 236 ? 4.882 -15.150 -10.509 1.00 97.50 236 MET A CA 1
ATOM 1808 C C . MET A 1 236 ? 5.486 -14.374 -9.339 1.00 97.50 236 MET A C 1
ATOM 1810 O O . MET A 1 236 ? 6.199 -14.969 -8.537 1.00 97.50 236 MET A O 1
ATOM 1814 N N . TYR A 1 237 ? 5.256 -13.062 -9.259 1.00 97.81 237 TYR A N 1
ATOM 1815 C CA . TYR A 1 237 ? 5.770 -12.263 -8.157 1.00 97.81 237 TYR A CA 1
ATOM 1816 C C . TYR A 1 237 ? 5.055 -12.607 -6.848 1.00 97.81 237 TYR A C 1
ATOM 1818 O O . TYR A 1 237 ? 3.876 -12.975 -6.873 1.00 97.81 237 TYR A O 1
ATOM 1826 N N . PRO A 1 238 ? 5.762 -12.529 -5.707 1.00 97.75 238 PRO A N 1
ATOM 1827 C CA . PRO A 1 238 ? 5.197 -12.920 -4.424 1.00 97.75 238 PRO A CA 1
ATOM 1828 C C . PRO A 1 238 ? 4.069 -11.973 -4.015 1.00 97.75 238 PRO A C 1
ATOM 1830 O O . PRO A 1 238 ? 4.023 -10.814 -4.415 1.00 97.75 238 PRO A O 1
ATOM 1833 N N . GLN A 1 239 ? 3.156 -12.438 -3.177 1.00 97.31 239 GLN A N 1
ATOM 1834 C CA . GLN A 1 239 ? 2.290 -11.512 -2.454 1.00 97.31 239 GLN A CA 1
ATOM 1835 C C . GLN A 1 239 ? 3.104 -10.816 -1.357 1.00 97.31 239 GLN A C 1
ATOM 1837 O O . GLN A 1 239 ? 4.066 -11.387 -0.837 1.00 97.31 239 GLN A O 1
ATOM 1842 N N . VAL A 1 240 ? 2.717 -9.589 -1.019 1.00 97.56 240 VAL A N 1
ATOM 1843 C CA . VAL A 1 240 ? 3.253 -8.869 0.141 1.00 97.56 240 VAL A CA 1
ATOM 1844 C C . VAL A 1 240 ? 2.140 -8.785 1.165 1.00 97.56 240 VAL A C 1
ATOM 1846 O O . VAL A 1 240 ? 1.115 -8.175 0.886 1.00 97.56 240 VAL A O 1
ATOM 1849 N N . ALA A 1 241 ? 2.312 -9.384 2.333 1.00 97.06 241 ALA A N 1
ATOM 1850 C CA . ALA A 1 241 ? 1.292 -9.373 3.368 1.00 97.06 241 ALA A CA 1
ATOM 1851 C C . ALA A 1 241 ? 1.740 -8.528 4.560 1.00 97.06 241 ALA A C 1
ATOM 1853 O O . ALA A 1 241 ? 2.773 -8.795 5.163 1.00 97.06 241 ALA A O 1
ATOM 1854 N N . VAL A 1 242 ? 0.963 -7.506 4.912 1.00 96.75 242 VAL A N 1
ATOM 1855 C CA . VAL A 1 242 ? 1.154 -6.743 6.150 1.00 96.75 242 VAL A CA 1
ATOM 1856 C C . VAL A 1 242 ? 0.264 -7.370 7.212 1.00 96.75 242 VAL A C 1
ATOM 1858 O O . VAL A 1 242 ? -0.963 -7.308 7.115 1.00 96.75 242 VAL A O 1
ATOM 1861 N N . ARG A 1 243 ? 0.880 -7.999 8.209 1.00 95.81 243 ARG A N 1
ATOM 1862 C CA . ARG A 1 243 ? 0.193 -8.630 9.332 1.00 95.81 243 ARG A CA 1
ATOM 1863 C C . ARG A 1 243 ? 0.065 -7.653 10.475 1.00 95.81 243 ARG A C 1
ATOM 1865 O O . ARG A 1 243 ? 1.052 -7.073 10.919 1.00 95.81 243 ARG A O 1
ATOM 1872 N N . PHE A 1 244 ? -1.149 -7.519 10.965 1.00 95.06 244 PHE A N 1
ATOM 1873 C CA . PHE A 1 244 ? -1.493 -6.702 12.113 1.00 95.06 244 PHE A CA 1
ATOM 1874 C C . PHE A 1 244 ? -1.807 -7.598 13.306 1.00 95.06 244 PHE A C 1
ATOM 1876 O O . PHE A 1 244 ? -2.041 -8.803 13.163 1.00 95.06 244 PHE A O 1
ATOM 1883 N N . ASP A 1 245 ? -1.864 -6.996 14.485 1.00 90.94 245 ASP A N 1
ATOM 1884 C CA . ASP A 1 245 ? -2.284 -7.705 15.686 1.00 90.94 245 ASP A CA 1
ATOM 1885 C C . ASP A 1 245 ? -3.734 -8.213 15.572 1.00 90.94 245 ASP A C 1
ATOM 1887 O O . ASP A 1 245 ? -4.615 -7.589 14.968 1.00 90.94 245 ASP A O 1
ATOM 1891 N N . GLY A 1 246 ? -3.987 -9.385 16.165 1.00 90.56 246 GLY A N 1
ATOM 1892 C CA . GLY A 1 246 ? -5.305 -10.027 16.150 1.00 90.56 246 GLY A CA 1
ATOM 1893 C C . GLY A 1 246 ? -5.661 -10.733 14.837 1.00 90.56 246 GLY A C 1
ATOM 1894 O O . GLY A 1 246 ? -6.814 -10.664 14.422 1.00 90.56 246 GLY A O 1
ATOM 1895 N N . GLU A 1 247 ? -4.686 -11.395 14.199 1.00 89.25 247 GLU A N 1
ATOM 1896 C CA . GLU A 1 247 ? -4.862 -12.248 13.001 1.00 89.25 247 GLU A CA 1
ATOM 1897 C C . GLU A 1 247 ? -5.395 -11.517 11.753 1.00 89.25 247 GLU A C 1
ATOM 1899 O O . GLU A 1 247 ? -5.903 -12.138 10.821 1.00 89.25 247 G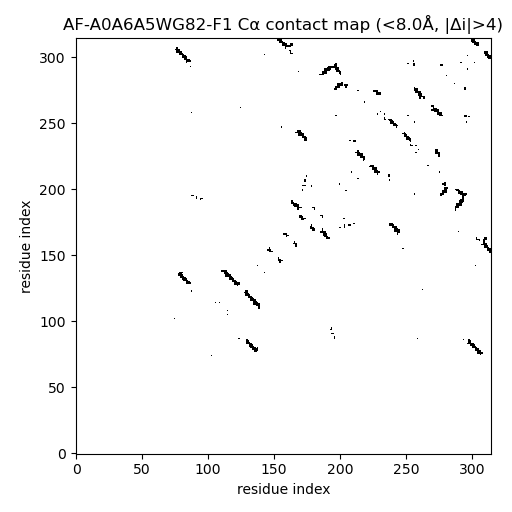LU A O 1
ATOM 1904 N N . LYS A 1 248 ? -5.259 -10.189 11.707 1.00 94.81 248 LYS A N 1
ATOM 1905 C CA . LYS A 1 248 ? -5.649 -9.372 10.551 1.00 94.81 248 LYS A CA 1
ATOM 1906 C C . LYS A 1 248 ? -4.484 -9.260 9.578 1.00 94.81 248 LYS A C 1
ATOM 1908 O O . LYS A 1 248 ? -3.345 -9.035 9.984 1.00 94.81 248 LYS A O 1
ATOM 1913 N N . GLU A 1 249 ? -4.765 -9.358 8.286 1.00 95.44 249 GLU A N 1
ATOM 1914 C CA . GLU A 1 249 ? -3.735 -9.353 7.249 1.00 95.44 249 GLU A CA 1
ATOM 1915 C C . GLU A 1 249 ? -4.194 -8.551 6.030 1.00 95.44 249 GLU A C 1
ATOM 1917 O O . GLU A 1 249 ? -5.241 -8.816 5.444 1.00 95.44 249 GLU A O 1
ATOM 1922 N N . LEU A 1 250 ? -3.389 -7.568 5.627 1.00 96.06 250 LEU A N 1
ATOM 1923 C CA . LEU A 1 250 ? -3.558 -6.858 4.365 1.00 96.06 250 LEU A CA 1
ATOM 1924 C C . LEU A 1 250 ? -2.618 -7.467 3.326 1.00 96.06 250 LEU A C 1
ATOM 1926 O O . LEU A 1 250 ? -1.414 -7.214 3.347 1.00 96.06 250 LEU A O 1
ATOM 1930 N N . VAL A 1 251 ? -3.177 -8.243 2.399 1.00 96.38 251 VAL A N 1
ATOM 1931 C CA . VAL A 1 251 ? -2.415 -8.891 1.324 1.00 96.38 251 VAL A CA 1
ATOM 1932 C C . VAL A 1 251 ? -2.409 -8.019 0.070 1.00 96.38 251 VAL A C 1
ATOM 1934 O O . VAL A 1 251 ? -3.453 -7.718 -0.502 1.00 96.38 251 VAL A O 1
ATOM 1937 N N . LEU A 1 252 ? -1.232 -7.620 -0.392 1.00 96.12 252 LEU A N 1
ATOM 1938 C CA . LEU A 1 252 ? -1.031 -6.915 -1.649 1.00 96.12 252 LEU A CA 1
ATOM 1939 C C . LEU A 1 252 ? -0.674 -7.938 -2.729 1.00 96.12 252 LEU A C 1
ATOM 1941 O O . LEU A 1 252 ? 0.384 -8.574 -2.703 1.00 96.12 252 LEU A O 1
ATOM 1945 N N . GLU A 1 253 ? -1.559 -8.082 -3.708 1.00 96.06 253 GLU A N 1
ATOM 1946 C CA . GLU A 1 253 ? -1.298 -8.883 -4.897 1.00 96.06 253 GLU A CA 1
ATOM 1947 C C . GLU A 1 253 ? -0.337 -8.157 -5.852 1.00 96.06 253 GLU A C 1
ATOM 1949 O O . GLU A 1 253 ? -0.376 -6.926 -5.941 1.00 96.06 253 GLU A O 1
ATOM 1954 N N . PRO A 1 254 ? 0.443 -8.886 -6.674 1.00 96.69 254 PRO A N 1
ATOM 1955 C CA . PRO A 1 254 ? 1.321 -8.281 -7.678 1.00 96.69 254 PRO A CA 1
ATOM 1956 C C . PRO A 1 254 ? 0.656 -7.224 -8.557 1.00 96.69 254 PRO A C 1
ATOM 1958 O O . PRO A 1 254 ? 1.232 -6.176 -8.806 1.00 96.69 254 PRO A O 1
ATOM 1961 N N . LYS A 1 255 ? -0.597 -7.434 -8.971 1.00 94.19 255 LYS A N 1
ATOM 1962 C CA . LYS A 1 255 ? -1.343 -6.466 -9.796 1.00 94.19 255 LYS A CA 1
ATOM 1963 C C . LYS A 1 255 ? -1.611 -5.118 -9.102 1.00 94.19 255 LYS A C 1
ATOM 1965 O O . LYS A 1 255 ? -2.023 -4.168 -9.762 1.00 94.19 255 LYS A O 1
ATOM 1970 N N . GLN A 1 256 ? -1.489 -5.060 -7.775 1.00 93.00 256 GLN A N 1
ATOM 1971 C CA . GLN A 1 256 ? -1.708 -3.852 -6.978 1.00 93.00 256 GLN A CA 1
ATOM 1972 C C . GLN A 1 256 ? -0.418 -3.050 -6.820 1.00 93.00 256 GLN A C 1
ATOM 1974 O O . GLN A 1 256 ? -0.464 -1.823 -6.853 1.00 93.00 256 GLN A O 1
ATOM 1979 N N . TYR A 1 257 ? 0.721 -3.735 -6.685 1.00 95.12 257 TYR A N 1
ATOM 1980 C CA . TYR A 1 257 ? 2.011 -3.095 -6.446 1.00 95.12 257 TYR A CA 1
ATOM 1981 C C . TYR A 1 257 ? 2.947 -3.085 -7.667 1.00 95.12 257 TYR A C 1
ATOM 1983 O O . TYR A 1 257 ? 4.013 -2.485 -7.601 1.00 95.12 257 TYR A O 1
ATOM 1991 N N . VAL A 1 258 ? 2.569 -3.704 -8.788 1.00 95.75 258 VAL A N 1
ATOM 1992 C CA . VAL A 1 258 ? 3.279 -3.625 -10.073 1.00 95.75 258 VAL A CA 1
ATOM 1993 C C . VAL A 1 258 ? 2.426 -2.852 -11.071 1.00 95.75 258 VAL A C 1
ATOM 1995 O O . VAL A 1 258 ? 1.342 -3.303 -11.444 1.00 95.75 258 VAL A O 1
ATOM 1998 N N . LEU A 1 259 ? 2.918 -1.696 -11.518 1.00 92.19 259 LEU A N 1
ATOM 1999 C CA . LEU A 1 259 ? 2.188 -0.781 -12.396 1.00 92.19 259 LEU A CA 1
ATOM 2000 C C . LEU A 1 259 ? 2.841 -0.716 -13.775 1.00 92.19 259 LEU A C 1
ATOM 2002 O O . LEU A 1 259 ? 4.020 -0.400 -13.885 1.00 92.19 259 LEU A O 1
ATOM 2006 N N . GLU A 1 260 ? 2.084 -1.009 -14.830 1.00 92.19 260 GLU A N 1
ATOM 2007 C CA . GLU A 1 260 ? 2.555 -0.874 -16.212 1.00 92.19 260 GLU A CA 1
ATOM 2008 C C . GLU A 1 260 ? 2.398 0.574 -16.682 1.00 92.19 260 GLU A C 1
ATOM 2010 O O . GLU A 1 260 ? 1.285 1.010 -16.964 1.00 92.19 260 GLU A O 1
ATOM 2015 N N . VAL A 1 261 ? 3.516 1.280 -16.828 1.00 88.81 261 VAL A N 1
ATOM 2016 C CA . VAL A 1 261 ? 3.559 2.676 -17.261 1.00 88.81 261 VAL A CA 1
ATOM 2017 C C . VAL A 1 261 ? 3.145 2.772 -18.728 1.00 88.81 261 VAL A C 1
ATOM 2019 O O . VAL A 1 261 ? 3.814 2.223 -19.606 1.00 88.81 261 VAL A O 1
ATOM 2022 N N . LYS A 1 262 ? 2.058 3.498 -19.012 1.00 87.12 262 LYS A N 1
ATOM 2023 C CA . LYS A 1 262 ? 1.542 3.689 -20.380 1.00 87.12 262 LYS A CA 1
ATOM 2024 C C . LYS A 1 262 ? 1.439 5.153 -20.767 1.00 87.12 262 LYS A C 1
ATOM 2026 O O . LYS A 1 262 ? 0.890 5.966 -20.032 1.00 87.12 262 LYS A O 1
ATOM 2031 N N . ASN A 1 263 ? 1.817 5.462 -22.006 1.00 74.88 263 ASN A N 1
ATOM 2032 C CA . ASN A 1 263 ? 1.580 6.755 -22.654 1.00 74.88 263 ASN A CA 1
ATOM 2033 C C . ASN A 1 263 ? 2.161 7.953 -21.881 1.00 74.88 263 ASN A C 1
ATOM 2035 O O . ASN A 1 263 ? 1.568 9.037 -21.839 1.00 74.88 263 ASN A O 1
ATOM 2039 N N . THR A 1 264 ? 3.334 7.791 -21.276 1.00 68.88 264 THR A N 1
ATOM 2040 C CA . THR A 1 264 ? 4.003 8.877 -20.563 1.00 68.88 264 THR A CA 1
ATOM 2041 C C . THR A 1 264 ? 4.702 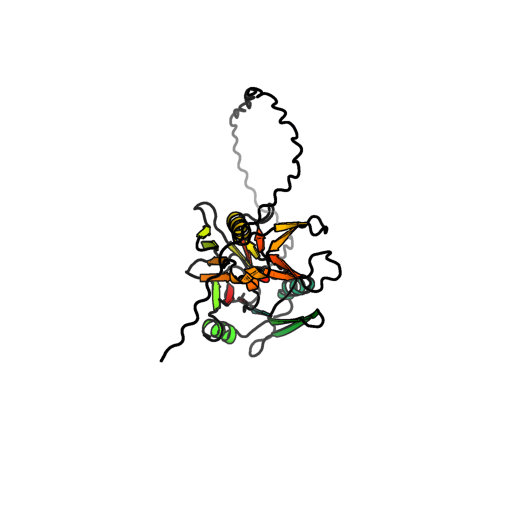9.807 -21.549 1.00 68.88 264 THR A C 1
ATOM 2043 O O . THR A 1 264 ? 5.892 9.701 -21.835 1.00 68.88 264 THR A O 1
ATOM 2046 N N . ALA A 1 265 ? 3.945 10.771 -22.079 1.00 62.19 265 ALA A N 1
ATOM 2047 C CA . ALA A 1 265 ? 4.507 11.894 -22.820 1.00 62.19 265 ALA A CA 1
ATOM 2048 C C . ALA A 1 265 ? 5.491 12.659 -21.910 1.00 62.19 265 ALA A C 1
ATOM 2050 O O . ALA A 1 265 ? 5.077 13.467 -21.081 1.00 62.19 265 ALA A O 1
ATOM 2051 N N . GLY A 1 266 ? 6.785 12.353 -22.032 1.00 66.31 266 GLY A N 1
ATOM 2052 C CA . GLY A 1 266 ? 7.872 13.009 -21.299 1.00 66.31 266 GLY A CA 1
ATOM 2053 C C . GLY A 1 266 ? 8.781 12.091 -20.477 1.00 66.31 266 GLY A C 1
ATOM 2054 O O . GLY A 1 266 ? 9.842 12.552 -20.075 1.00 66.31 266 GLY A O 1
ATOM 2055 N N . TRP A 1 267 ? 8.429 10.819 -20.247 1.00 68.31 267 TRP A N 1
ATOM 2056 C CA . TRP A 1 267 ? 9.329 9.870 -19.572 1.00 68.31 267 TRP A CA 1
ATOM 2057 C C . TRP A 1 267 ? 10.035 9.010 -20.620 1.00 68.31 267 TRP A C 1
ATOM 2059 O O . TRP A 1 267 ? 9.489 8.029 -21.127 1.00 68.31 267 TRP A O 1
ATOM 2069 N N . ASN A 1 268 ? 11.250 9.410 -20.996 1.00 73.88 268 ASN A N 1
ATOM 2070 C CA . ASN A 1 268 ? 12.015 8.721 -22.032 1.00 73.88 268 ASN A CA 1
ATOM 2071 C C . ASN A 1 268 ? 12.306 7.268 -21.617 1.00 73.88 268 ASN A C 1
ATOM 2073 O O . ASN A 1 268 ? 13.026 7.026 -20.656 1.00 73.88 268 ASN A O 1
ATOM 2077 N N . GLY A 1 269 ? 11.775 6.302 -22.373 1.00 82.12 269 GLY A N 1
ATOM 2078 C CA . GLY A 1 269 ? 12.107 4.877 -22.228 1.00 82.12 269 GLY A CA 1
ATOM 2079 C C . GLY A 1 269 ? 11.317 4.097 -21.170 1.00 82.12 269 GLY A C 1
ATOM 2080 O O . GLY A 1 269 ? 11.576 2.905 -21.004 1.00 82.12 269 GLY A O 1
ATOM 2081 N N . MET A 1 270 ? 10.354 4.734 -20.497 1.00 86.12 270 MET A N 1
ATOM 2082 C CA . MET A 1 270 ? 9.515 4.092 -19.472 1.00 86.12 270 MET A CA 1
ATOM 2083 C C . MET A 1 270 ? 8.199 3.529 -20.001 1.00 86.12 270 MET A C 1
ATOM 2085 O O . MET A 1 270 ? 7.554 2.742 -19.316 1.00 86.12 270 MET A O 1
ATOM 2089 N N . ASP A 1 271 ? 7.801 3.899 -21.216 1.00 88.75 271 ASP A N 1
ATOM 2090 C CA . ASP A 1 271 ? 6.579 3.385 -21.830 1.00 88.75 271 ASP A CA 1
ATOM 2091 C C . ASP A 1 271 ? 6.644 1.857 -22.005 1.00 88.75 271 ASP A C 1
ATOM 2093 O O . ASP A 1 271 ? 7.621 1.311 -22.526 1.00 88.75 271 ASP A O 1
ATOM 2097 N N . GLY A 1 272 ? 5.611 1.166 -21.524 1.00 89.50 272 GLY A N 1
ATOM 2098 C CA . GLY A 1 272 ? 5.521 -0.294 -21.511 1.00 89.50 272 GLY A CA 1
ATOM 2099 C C . GLY A 1 272 ? 6.389 -0.986 -20.453 1.00 89.50 272 GLY A C 1
ATOM 2100 O O . GLY A 1 272 ? 6.502 -2.213 -20.477 1.00 89.50 272 GLY A O 1
ATOM 2101 N N . LYS A 1 273 ? 7.027 -0.242 -19.539 1.00 93.00 273 LYS A N 1
ATOM 2102 C CA . LYS A 1 273 ? 7.750 -0.811 -18.390 1.00 93.00 273 LYS A CA 1
ATOM 2103 C C . LYS A 1 273 ? 6.807 -1.022 -17.212 1.00 93.00 273 LYS A C 1
ATOM 2105 O O . LYS A 1 273 ? 5.883 -0.243 -17.007 1.00 93.00 273 LYS A O 1
ATOM 2110 N N . CYS A 1 274 ? 7.076 -2.046 -16.408 1.00 95.50 274 CYS A N 1
ATOM 2111 C CA . CYS A 1 274 ? 6.374 -2.262 -15.150 1.00 95.50 274 CYS A CA 1
ATOM 2112 C C . CYS A 1 274 ? 7.223 -1.754 -13.990 1.00 95.50 274 CYS A C 1
ATOM 2114 O O . CYS A 1 274 ? 8.355 -2.197 -13.836 1.00 95.50 274 CYS A O 1
ATOM 2116 N N . VAL A 1 275 ? 6.690 -0.840 -13.186 1.00 94.81 275 VAL A N 1
ATOM 2117 C CA . VAL A 1 275 ? 7.357 -0.267 -12.011 1.00 94.81 275 VAL A CA 1
ATOM 2118 C C . VAL A 1 275 ? 6.797 -0.862 -10.726 1.00 94.81 275 VAL A C 1
ATOM 2120 O O . VAL A 1 275 ? 5.601 -1.155 -10.639 1.00 94.81 275 VAL A O 1
ATOM 2123 N N . LEU A 1 276 ? 7.648 -1.026 -9.716 1.00 96.12 276 LEU A N 1
ATOM 2124 C CA . LEU A 1 276 ? 7.212 -1.344 -8.363 1.00 96.12 276 LEU A CA 1
ATOM 2125 C C . LEU A 1 276 ? 6.660 -0.085 -7.689 1.00 96.12 276 LEU A C 1
ATOM 2127 O O . LEU A 1 276 ? 7.388 0.861 -7.411 1.00 96.12 276 LEU A O 1
ATOM 2131 N N . ALA A 1 277 ? 5.378 -0.108 -7.342 1.00 95.44 277 ALA A N 1
ATOM 2132 C CA . ALA A 1 277 ? 4.730 0.876 -6.481 1.00 95.44 277 ALA A CA 1
ATOM 2133 C C . ALA A 1 277 ? 4.961 0.563 -4.988 1.00 95.44 277 ALA A C 1
ATOM 2135 O O . ALA A 1 277 ? 4.068 0.701 -4.147 1.00 95.44 277 ALA A O 1
ATOM 2136 N N . VAL A 1 278 ? 6.177 0.113 -4.673 1.00 95.69 278 VAL A N 1
ATOM 2137 C CA . VAL A 1 278 ? 6.668 -0.161 -3.324 1.00 95.69 278 VAL A CA 1
ATOM 2138 C C . VAL A 1 278 ? 8.018 0.522 -3.171 1.00 95.69 278 VAL A C 1
ATOM 2140 O O . VAL A 1 278 ? 8.836 0.458 -4.088 1.00 95.69 278 VAL A O 1
ATOM 2143 N N . LYS A 1 279 ? 8.256 1.157 -2.027 1.00 94.88 279 LYS A N 1
ATOM 2144 C CA . LYS A 1 279 ? 9.542 1.766 -1.677 1.00 94.88 279 LYS A CA 1
ATOM 2145 C C . LYS A 1 279 ? 10.047 1.189 -0.356 1.00 94.88 279 LYS A C 1
ATOM 2147 O O . LYS A 1 279 ? 9.256 0.763 0.489 1.00 94.88 279 LYS A O 1
ATOM 2152 N N . GLY A 1 280 ? 11.363 1.169 -0.193 1.00 93.56 280 GLY A N 1
ATOM 2153 C CA . GLY A 1 280 ? 11.987 0.919 1.099 1.00 93.56 280 GLY A CA 1
ATOM 2154 C C . GLY A 1 280 ? 11.859 2.142 1.993 1.00 93.56 280 GLY A C 1
ATOM 2155 O O . GLY A 1 280 ? 11.686 3.264 1.517 1.00 93.56 280 GLY A O 1
ATOM 2156 N N . MET A 1 281 ? 11.931 1.928 3.299 1.00 88.31 281 MET A N 1
ATOM 2157 C CA . MET A 1 281 ? 12.044 3.018 4.252 1.00 88.31 281 MET A CA 1
ATOM 2158 C C . MET A 1 281 ? 13.429 3.662 4.112 1.00 88.31 281 MET A C 1
ATOM 2160 O O . MET A 1 281 ? 14.430 3.083 4.521 1.00 88.31 281 MET A O 1
ATOM 2164 N N . GLU A 1 282 ? 13.495 4.847 3.508 1.00 81.56 282 GLU A N 1
ATOM 2165 C CA . GLU A 1 282 ? 14.733 5.630 3.450 1.00 81.56 282 GLU A CA 1
ATOM 2166 C C . GLU A 1 282 ? 15.038 6.312 4.796 1.00 81.56 282 GLU A C 1
ATOM 2168 O O . GLU A 1 282 ? 14.140 6.546 5.618 1.00 81.56 282 GLU A O 1
ATOM 2173 N N . ASP A 1 283 ? 16.315 6.661 4.990 1.00 54.09 283 ASP A N 1
ATOM 2174 C CA . ASP A 1 283 ? 16.862 7.381 6.146 1.00 54.09 283 ASP A CA 1
ATOM 2175 C C . ASP A 1 283 ? 16.196 8.763 6.313 1.00 54.09 283 ASP A C 1
ATOM 2177 O O . ASP A 1 283 ? 16.698 9.797 5.876 1.00 54.09 283 ASP A O 1
ATOM 2181 N N . GLY A 1 284 ? 15.022 8.803 6.938 1.00 58.56 284 GLY A N 1
ATOM 2182 C CA . GLY A 1 284 ? 14.254 10.037 7.127 1.00 58.56 284 GLY A CA 1
ATOM 2183 C C . GLY A 1 284 ? 12.808 9.809 7.552 1.00 58.56 284 GLY A C 1
ATOM 2184 O O . GLY A 1 284 ? 12.204 10.669 8.199 1.00 58.56 284 GLY A O 1
ATOM 2185 N N . HIS A 1 285 ? 12.256 8.633 7.263 1.00 63.25 285 HIS A N 1
ATOM 2186 C CA . HIS A 1 285 ? 11.021 8.197 7.898 1.00 63.25 285 HIS A CA 1
ATOM 2187 C C . HIS A 1 285 ? 11.291 7.776 9.344 1.00 63.25 285 HIS A C 1
ATOM 2189 O O . HIS A 1 285 ? 12.390 7.344 9.694 1.00 63.25 285 HIS A O 1
ATOM 2195 N N . LYS A 1 286 ? 10.286 7.925 10.216 1.00 65.31 286 LYS A N 1
ATOM 2196 C CA . LYS A 1 286 ? 10.377 7.373 11.568 1.00 65.31 286 LYS A CA 1
ATOM 2197 C C . LYS A 1 286 ? 10.591 5.870 11.422 1.00 65.31 286 LYS A C 1
ATOM 2199 O O . LYS A 1 286 ? 9.740 5.194 10.847 1.00 65.31 286 LYS A O 1
ATOM 2204 N N . GLN A 1 287 ? 11.736 5.384 11.898 1.00 66.12 287 GLN A N 1
ATOM 2205 C CA . GLN A 1 287 ? 12.019 3.954 11.946 1.00 66.12 287 GLN A CA 1
ATOM 2206 C C . GLN A 1 287 ? 10.825 3.244 12.589 1.00 66.12 287 GLN A C 1
ATOM 2208 O O . GLN A 1 287 ? 10.441 3.582 13.709 1.00 66.12 287 GLN A O 1
ATOM 2213 N N . GLY A 1 288 ? 10.231 2.306 11.852 1.00 72.06 288 GLY A N 1
ATOM 2214 C CA . GLY A 1 288 ? 9.139 1.463 12.338 1.00 72.06 288 GLY A CA 1
ATOM 2215 C C . GLY A 1 288 ? 7.757 1.686 11.713 1.00 72.06 288 GLY A C 1
ATOM 2216 O O . GLY A 1 288 ? 6.850 0.925 12.034 1.00 72.06 288 GLY A O 1
ATOM 2217 N N . ASP A 1 289 ? 7.575 2.647 10.802 1.00 87.12 289 ASP A N 1
ATOM 2218 C CA . ASP A 1 289 ? 6.261 2.914 10.188 1.00 87.12 289 ASP A CA 1
ATOM 2219 C C . ASP A 1 289 ? 6.085 2.294 8.782 1.00 87.12 289 ASP A C 1
ATOM 2221 O O . ASP A 1 289 ? 6.613 2.791 7.789 1.00 87.12 289 ASP A O 1
ATOM 2225 N N . VAL A 1 290 ? 5.246 1.267 8.643 1.00 94.62 290 VAL A N 1
ATOM 2226 C CA . VAL A 1 290 ? 4.714 0.832 7.340 1.00 94.62 290 VAL A CA 1
ATOM 2227 C C . VAL A 1 290 ? 3.775 1.913 6.802 1.00 94.62 290 VAL A C 1
ATOM 2229 O O . VAL A 1 290 ? 2.808 2.306 7.457 1.00 94.62 290 VAL A O 1
ATOM 2232 N N . VAL A 1 291 ? 4.008 2.392 5.583 1.00 95.69 291 VAL A N 1
ATOM 2233 C CA . VAL A 1 291 ? 3.112 3.374 4.956 1.00 95.69 291 VAL A CA 1
ATOM 2234 C C . VAL A 1 291 ? 2.287 2.676 3.894 1.00 95.69 291 VAL A C 1
ATOM 2236 O O . VAL A 1 291 ? 2.806 2.273 2.860 1.00 95.69 291 VAL A O 1
ATOM 2239 N N . VAL A 1 292 ? 0.987 2.545 4.126 1.00 96.25 292 VAL A N 1
ATOM 2240 C CA . VAL A 1 292 ? 0.060 1.970 3.153 1.00 96.25 292 VAL A CA 1
ATOM 2241 C C . VAL A 1 292 ? -0.471 3.101 2.276 1.00 96.25 292 VAL A C 1
ATOM 2243 O O . VAL A 1 292 ? -1.406 3.817 2.646 1.00 96.25 292 VAL A O 1
ATOM 2246 N N . GLY A 1 293 ? 0.170 3.284 1.123 1.00 94.25 293 GLY A N 1
ATOM 2247 C CA . GLY A 1 293 ? -0.251 4.256 0.121 1.00 94.25 293 GLY A CA 1
ATOM 2248 C C . GLY A 1 293 ? -1.329 3.726 -0.818 1.00 94.25 293 GLY A C 1
ATOM 2249 O O . GLY A 1 293 ? -1.951 2.684 -0.588 1.00 94.25 293 GLY A O 1
ATOM 2250 N N . TRP A 1 294 ? -1.539 4.434 -1.927 1.00 90.06 294 TRP A N 1
ATOM 2251 C CA . TRP A 1 294 ? -2.558 4.073 -2.917 1.00 90.06 294 TRP A CA 1
ATOM 2252 C C . TRP A 1 294 ? -2.378 2.678 -3.504 1.00 90.06 294 TRP A C 1
ATOM 2254 O O . TRP A 1 294 ? -3.373 1.978 -3.689 1.00 90.06 294 TRP A O 1
ATOM 2264 N N . ALA A 1 295 ? -1.140 2.261 -3.777 1.00 90.25 295 ALA A N 1
ATOM 2265 C CA . ALA A 1 295 ? -0.859 0.922 -4.288 1.00 90.25 295 ALA A CA 1
ATOM 2266 C C . ALA A 1 295 ? -1.429 -0.173 -3.371 1.00 90.25 295 ALA A C 1
ATOM 2268 O O . ALA A 1 295 ? -2.085 -1.097 -3.848 1.00 90.25 295 ALA A O 1
ATOM 2269 N N . GLY A 1 296 ? -1.270 -0.029 -2.051 1.00 92.25 296 GLY A N 1
ATOM 2270 C CA . GLY A 1 296 ? -1.791 -0.987 -1.073 1.00 92.25 296 GLY A CA 1
ATOM 2271 C C . GLY A 1 296 ? -3.315 -0.988 -0.922 1.00 92.25 296 GLY A C 1
ATOM 2272 O O . GLY A 1 296 ? -3.892 -1.996 -0.518 1.00 92.25 296 GLY A O 1
ATOM 2273 N N . LEU A 1 297 ? -3.981 0.113 -1.278 1.00 93.56 297 LEU A N 1
ATOM 2274 C CA . LEU A 1 297 ? -5.429 0.299 -1.112 1.00 93.56 297 LEU A CA 1
ATOM 2275 C C . LEU A 1 297 ? -6.215 0.176 -2.422 1.00 93.56 297 LEU A C 1
ATOM 2277 O O . LEU A 1 297 ? -7.443 0.271 -2.431 1.00 93.56 297 LEU A O 1
ATOM 2281 N N . ARG A 1 298 ? -5.530 -0.025 -3.550 1.00 88.38 298 ARG A N 1
ATOM 2282 C CA . ARG A 1 298 ? -6.154 -0.074 -4.871 1.00 88.38 298 ARG A CA 1
ATOM 2283 C C . ARG A 1 298 ? -7.203 -1.186 -4.941 1.00 88.38 298 ARG A C 1
ATOM 2285 O O . ARG A 1 298 ? -6.894 -2.360 -4.734 1.00 88.38 298 ARG A O 1
ATOM 2292 N N . GLY A 1 299 ? -8.431 -0.807 -5.306 1.00 89.12 299 GLY A N 1
ATOM 2293 C CA . GLY A 1 299 ? -9.571 -1.719 -5.409 1.00 89.12 299 GLY A CA 1
ATOM 2294 C C . GLY A 1 299 ? -10.208 -2.089 -4.067 1.00 89.12 299 GLY A C 1
ATOM 2295 O O . GLY A 1 299 ? -11.089 -2.944 -4.053 1.00 89.12 299 GLY A O 1
ATOM 2296 N N . ARG A 1 300 ? -9.786 -1.459 -2.964 1.00 91.62 300 ARG A N 1
ATOM 2297 C CA . ARG A 1 300 ? -10.285 -1.724 -1.611 1.00 91.62 300 ARG A CA 1
ATOM 2298 C C . ARG A 1 300 ? -11.169 -0.580 -1.125 1.00 91.62 300 ARG A C 1
ATOM 2300 O O . ARG A 1 300 ? -10.963 0.585 -1.478 1.00 91.62 300 ARG A O 1
ATOM 2307 N N . LYS A 1 301 ? -12.149 -0.913 -0.287 1.00 92.56 301 LYS A N 1
ATOM 2308 C CA . LYS A 1 301 ? -12.883 0.061 0.527 1.00 92.56 301 LYS A CA 1
ATOM 2309 C C . LYS A 1 301 ? -12.054 0.428 1.755 1.00 92.56 301 LYS A C 1
ATOM 2311 O O . LYS A 1 301 ? -11.512 -0.451 2.425 1.00 92.56 301 LYS A O 1
ATOM 2316 N N . VAL A 1 302 ? -12.008 1.719 2.067 1.00 93.81 302 VAL A N 1
ATOM 2317 C CA . VAL A 1 302 ? -11.382 2.250 3.281 1.00 93.81 302 VAL A CA 1
ATOM 2318 C C . VAL A 1 302 ? -12.392 3.092 4.042 1.00 93.81 302 VAL A C 1
ATOM 2320 O O . VAL A 1 302 ? -13.103 3.908 3.455 1.00 93.81 302 VAL A O 1
ATOM 2323 N N . VAL A 1 303 ? -12.445 2.893 5.353 1.00 94.44 303 VAL A N 1
ATOM 2324 C CA . VAL A 1 303 ? -13.296 3.625 6.287 1.00 94.44 303 VAL A CA 1
ATOM 2325 C C . VAL A 1 303 ? -12.408 4.279 7.332 1.00 94.44 303 VAL A C 1
ATOM 2327 O O . VAL A 1 303 ? -11.611 3.617 7.986 1.00 94.44 303 VAL A O 1
ATOM 2330 N N . LEU A 1 304 ? -12.573 5.576 7.527 1.00 94.50 304 LEU A N 1
ATOM 2331 C CA . LEU A 1 304 ? -11.932 6.321 8.600 1.00 94.50 304 LEU A CA 1
ATOM 2332 C C . LEU A 1 304 ? -13.036 6.772 9.555 1.00 94.50 304 LEU A C 1
ATOM 2334 O O . LEU A 1 304 ? -13.754 7.703 9.220 1.00 94.50 304 LEU A O 1
ATOM 2338 N N . ASP A 1 305 ? -13.230 6.092 10.686 1.00 92.56 305 ASP A N 1
ATOM 2339 C CA . ASP A 1 305 ? -14.333 6.320 11.634 1.00 92.56 305 ASP A CA 1
ATOM 2340 C C . ASP A 1 305 ? -13.809 7.072 12.866 1.00 92.56 305 ASP A C 1
ATOM 2342 O O . ASP A 1 305 ? -13.332 6.464 13.826 1.00 92.56 305 ASP A O 1
ATOM 2346 N N . TRP A 1 306 ? -13.867 8.410 12.838 1.00 90.06 306 TRP A N 1
ATOM 2347 C CA . TRP A 1 306 ? -13.393 9.248 13.948 1.00 90.06 306 TRP A CA 1
ATOM 2348 C C . TRP A 1 306 ? -14.242 9.089 15.203 1.00 90.06 306 TRP A C 1
ATOM 2350 O O . TRP A 1 306 ? -13.693 9.188 16.294 1.00 90.06 306 TRP A O 1
ATOM 2360 N N . ARG A 1 307 ? -15.537 8.776 15.069 1.00 88.00 307 ARG A N 1
ATOM 2361 C CA . ARG A 1 307 ? -16.429 8.598 16.221 1.00 88.00 307 ARG A CA 1
ATOM 2362 C C . ARG A 1 307 ? -15.999 7.439 17.102 1.00 88.00 307 ARG A C 1
ATOM 2364 O O . ARG A 1 307 ? -15.972 7.548 18.323 1.00 88.00 307 ARG A O 1
ATOM 2371 N N . LYS A 1 308 ? -15.728 6.293 16.476 1.00 90.94 308 LYS A N 1
ATOM 2372 C CA . LYS A 1 308 ? -15.282 5.095 17.196 1.00 90.94 308 LYS A CA 1
ATOM 2373 C C . LYS A 1 308 ? -13.760 5.023 17.321 1.00 90.94 308 LYS A C 1
ATOM 2375 O O . LYS A 1 308 ? -13.275 4.083 17.933 1.00 90.94 308 LYS A O 1
ATOM 2380 N N . GLY A 1 309 ? -13.026 5.988 16.759 1.00 93.31 309 GLY A N 1
ATOM 2381 C CA . GLY A 1 309 ? -11.566 5.981 16.742 1.00 93.31 309 GLY A CA 1
ATOM 2382 C C . GLY A 1 309 ? -11.029 4.712 16.088 1.00 93.31 309 GLY A C 1
ATOM 2383 O O . GLY A 1 309 ? -10.291 3.961 16.713 1.00 93.31 309 GLY A O 1
ATOM 2384 N N . ARG A 1 310 ? -11.447 4.415 14.854 1.00 94.88 310 ARG A N 1
ATOM 2385 C CA . ARG A 1 310 ? -11.027 3.189 14.163 1.00 94.88 310 ARG A CA 1
ATOM 2386 C C . ARG A 1 310 ? -10.853 3.365 12.661 1.00 94.88 310 ARG A C 1
ATOM 2388 O O . ARG A 1 310 ? -11.449 4.242 12.036 1.00 94.88 310 ARG A O 1
ATOM 2395 N N . THR A 1 311 ? -10.063 2.475 12.082 1.00 95.50 311 THR A N 1
ATOM 2396 C CA . THR A 1 311 ? -9.751 2.401 10.652 1.00 95.50 311 THR A CA 1
ATOM 2397 C C . THR A 1 311 ? -10.290 1.096 10.099 1.00 95.50 311 THR A C 1
ATOM 2399 O O . THR A 1 311 ? -9.955 0.047 10.623 1.00 95.50 311 THR A O 1
ATOM 2402 N N . GLY A 1 312 ? -11.123 1.132 9.066 1.00 95.62 312 GLY A N 1
ATOM 2403 C CA . GLY A 1 312 ? -11.614 -0.048 8.362 1.00 95.62 312 GLY A CA 1
ATOM 2404 C C . GLY A 1 312 ? -10.915 -0.215 7.016 1.00 95.62 312 GLY A C 1
ATOM 2405 O O . GLY A 1 312 ? -10.883 0.733 6.235 1.00 95.62 312 GLY A O 1
ATOM 2406 N N . ILE A 1 313 ? -10.406 -1.407 6.710 1.00 95.50 313 ILE A N 1
ATOM 2407 C CA . ILE A 1 313 ? -9.828 -1.747 5.403 1.00 95.50 313 ILE A CA 1
ATOM 2408 C C . ILE A 1 313 ? -10.441 -3.059 4.923 1.00 95.50 313 ILE A C 1
ATOM 2410 O O . ILE A 1 313 ? -10.471 -4.042 5.656 1.00 95.50 313 ILE A O 1
ATOM 2414 N N . GLN A 1 314 ? -10.926 -3.079 3.687 1.00 93.75 314 GLN A N 1
ATOM 2415 C CA . GLN A 1 314 ? -11.410 -4.303 3.055 1.00 93.75 314 GLN A CA 1
ATOM 2416 C C . GLN A 1 314 ? -10.249 -5.270 2.791 1.00 93.75 314 GLN A C 1
ATOM 2418 O O . GLN A 1 314 ? -9.265 -4.853 2.170 1.00 93.75 314 GLN A O 1
ATOM 2423 N N . ALA A 1 315 ? -10.377 -6.520 3.249 1.00 88.06 315 ALA A N 1
ATOM 2424 C CA . ALA A 1 315 ? -9.413 -7.609 3.036 1.00 88.06 315 ALA A CA 1
ATOM 2425 C C . ALA A 1 315 ? -9.354 -8.100 1.584 1.00 88.06 315 ALA A C 1
ATOM 2427 O O . ALA A 1 315 ? -10.343 -7.930 0.836 1.00 88.06 315 ALA A O 1
#

Foldseek 3Di:
DDDDDDDDDDDDDDDDDDDDDDDDDDDPDDDDDDDDDDDDDDDDDDDDDDDDDDDDDDDDDDDDDPPPPPDPDPDDWKKKKKFKADDDDDDLPPVVVVVVVPPPDDPDDDDDAFPDKDWDWDCPDPPDIIIMIMTIRGDVVVVVVQCVDPPPFHKDKAQAQFAQWFFWFQFKDWPNDTDGDDVPATAGEGEDQSQLAWEHAQVNVVVQCVQQVWDWDQQVPPRDIWTWGDPVCLQVRTWMWTHGPPRDIQIQRSVLQWDQDDDPPPRPPSHRIITGSYHYDDPPPDPRYTYCYRSSQHRWMWMGINNSNMIIIGD